Protein AF-0000000067002151 (afdb_homodimer)

Structure (mmCIF, N/CA/C/O backbone):
data_AF-0000000067002151-model_v1
#
loop_
_entity.id
_entity.type
_entity.pdbx_description
1 polymer 'Uncharacterized protein'
#
loop_
_atom_site.group_PDB
_atom_site.id
_atom_site.type_symbol
_atom_site.label_atom_id
_atom_site.label_alt_id
_atom_site.label_comp_id
_atom_site.label_asym_id
_atom_site.label_entity_id
_atom_site.label_seq_id
_atom_site.pdbx_PDB_ins_code
_atom_site.Cartn_x
_atom_site.Cartn_y
_atom_site.Cartn_z
_atom_site.occupancy
_atom_site.B_iso_or_equiv
_atom_site.auth_seq_id
_atom_site.auth_comp_id
_atom_site.auth_asym_id
_atom_site.auth_atom_id
_atom_site.pdbx_PDB_model_num
ATOM 1 N N . MET A 1 1 ? 53.375 -10.555 60.594 1 29.84 1 MET A N 1
ATOM 2 C CA . MET A 1 1 ? 53.688 -10.93 59.219 1 29.84 1 MET A CA 1
ATOM 3 C C . MET A 1 1 ? 52.594 -10.453 58.281 1 29.84 1 MET A C 1
ATOM 5 O O . MET A 1 1 ? 51.406 -10.711 58.5 1 29.84 1 MET A O 1
ATOM 9 N N . PRO A 1 2 ? 52.812 -9.352 57.531 1 34.44 2 PRO A N 1
ATOM 10 C CA . PRO A 1 2 ? 51.906 -8.492 56.75 1 34.44 2 PRO A CA 1
ATOM 11 C C . PRO A 1 2 ? 51.312 -9.219 55.562 1 34.44 2 PRO A C 1
ATOM 13 O O . PRO A 1 2 ? 51.969 -10.07 54.969 1 34.44 2 PRO A O 1
ATOM 16 N N . GLY A 1 3 ? 50.062 -9.648 55.781 1 32.53 3 GLY A N 1
ATOM 17 C CA . GLY A 1 3 ? 49.25 -10.383 54.844 1 32.53 3 GLY A CA 1
ATOM 18 C C . GLY A 1 3 ? 49.25 -9.789 53.438 1 32.53 3 GLY A C 1
ATOM 19 O O . GLY A 1 3 ? 49.344 -8.57 53.281 1 32.53 3 GLY A O 1
A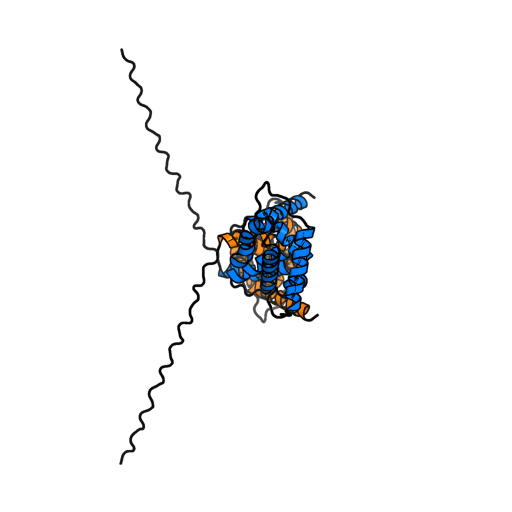TOM 20 N N . SER A 1 4 ? 50 -10.508 52.562 1 35.38 4 SER A N 1
ATOM 21 C CA . SER A 1 4 ? 50.312 -10.211 51.156 1 35.38 4 SER A CA 1
ATOM 22 C C . SER A 1 4 ? 49.031 -9.828 50.406 1 35.38 4 SER A C 1
ATOM 24 O O . SER A 1 4 ? 48 -10.5 50.5 1 35.38 4 SER A O 1
ATOM 26 N N . PRO A 1 5 ? 48.906 -8.508 50.094 1 32.28 5 PRO A N 1
ATOM 27 C CA . PRO A 1 5 ? 47.75 -7.965 49.375 1 32.28 5 PRO A CA 1
ATOM 28 C C . PRO A 1 5 ? 47.5 -8.664 48.031 1 32.28 5 PRO A C 1
ATOM 30 O O . PRO A 1 5 ? 48.469 -8.938 47.281 1 32.28 5 PRO A O 1
ATOM 33 N N . LEU A 1 6 ? 46.688 -9.727 48.094 1 34.41 6 LEU A N 1
ATOM 34 C CA . LEU A 1 6 ? 46.344 -10.438 46.875 1 34.41 6 LEU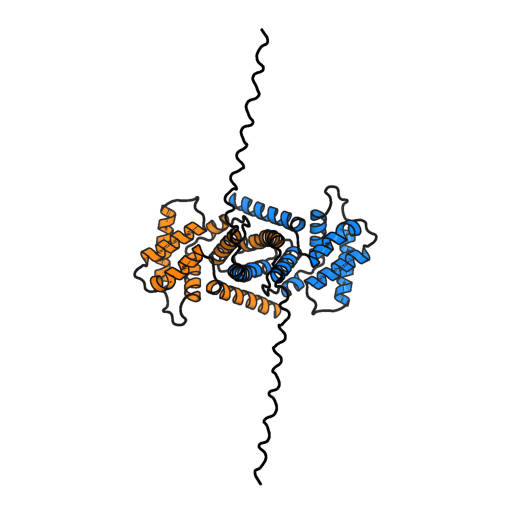 A CA 1
ATOM 35 C C . LEU A 1 6 ? 46.031 -9.453 45.719 1 34.41 6 LEU A C 1
ATOM 37 O O . LEU A 1 6 ? 45.312 -8.492 45.906 1 34.41 6 LEU A O 1
ATOM 41 N N . GLN A 1 7 ? 47.062 -9.25 44.875 1 31.69 7 GLN A N 1
ATOM 42 C CA . GLN A 1 7 ? 46.969 -8.422 43.688 1 31.69 7 GLN A CA 1
ATOM 43 C C . GLN A 1 7 ? 45.688 -8.734 42.906 1 31.69 7 GLN A C 1
ATOM 45 O O . GLN A 1 7 ? 45.281 -9.898 42.812 1 31.69 7 GLN A O 1
ATOM 50 N N . PRO A 1 8 ? 44.844 -7.664 42.719 1 29.98 8 PRO A N 1
ATOM 51 C CA . PRO A 1 8 ? 43.562 -7.746 41.969 1 29.98 8 PRO A CA 1
ATOM 52 C C . PRO A 1 8 ? 43.719 -8.422 40.625 1 29.98 8 PRO A C 1
ATOM 54 O O . PRO A 1 8 ? 44.812 -8.391 40 1 29.98 8 PRO A O 1
ATOM 57 N N . ARG A 1 9 ? 43.094 -9.648 40.5 1 29.81 9 ARG A N 1
ATOM 58 C CA . ARG A 1 9 ? 42.969 -10.414 39.281 1 29.81 9 ARG A CA 1
ATOM 59 C C . ARG A 1 9 ? 42.781 -9.484 38.062 1 29.81 9 ARG A C 1
ATOM 61 O O . ARG A 1 9 ? 42.094 -8.469 38.156 1 29.81 9 ARG A O 1
ATOM 68 N N . GLN A 1 10 ? 43.812 -9.547 37.188 1 28.52 10 GLN A N 1
ATOM 69 C CA . GLN A 1 10 ? 43.844 -8.914 35.875 1 28.52 10 GLN A CA 1
ATOM 70 C C . GLN A 1 10 ? 42.5 -9 35.188 1 28.52 10 GLN A C 1
ATOM 72 O O . GLN A 1 10 ? 41.812 -10.016 35.281 1 28.52 10 GLN A O 1
ATOM 77 N N . GLY A 1 11 ? 41.969 -7.766 34.906 1 23.73 11 GLY A N 1
ATOM 78 C CA . GLY A 1 11 ? 40.781 -7.418 34.156 1 23.73 11 GLY A CA 1
ATOM 79 C C . GLY A 1 11 ? 40.594 -8.273 32.906 1 23.73 11 GLY A C 1
ATOM 80 O O . GLY A 1 11 ? 41.5 -8.461 32.125 1 23.73 11 GLY A O 1
ATOM 81 N N . VAL A 1 12 ? 39.844 -9.43 33.125 1 29.34 12 VAL A N 1
ATOM 82 C CA . VAL A 1 12 ? 39.375 -10.211 31.969 1 29.34 12 VAL A CA 1
ATOM 83 C C . VAL A 1 12 ? 39.094 -9.289 30.781 1 29.34 12 VAL A C 1
ATOM 85 O O . VAL A 1 12 ? 38.438 -8.258 30.922 1 29.34 12 VAL A O 1
ATOM 88 N N . ASP A 1 13 ? 40.094 -9.273 29.938 1 27.14 13 ASP A N 1
ATOM 89 C CA . ASP A 1 13 ? 39.938 -8.641 28.641 1 27.14 13 ASP A CA 1
ATOM 90 C C . ASP A 1 13 ? 38.562 -8.883 28.062 1 27.14 13 ASP A C 1
ATOM 92 O O . ASP A 1 13 ? 38.125 -10.031 27.938 1 27.14 13 ASP A O 1
ATOM 96 N N . ALA A 1 14 ? 37.562 -7.973 28.391 1 26.75 14 ALA A N 1
ATOM 97 C CA . ALA A 1 14 ? 36.281 -7.926 27.703 1 26.75 14 ALA A CA 1
ATOM 98 C C . ALA A 1 14 ? 36.438 -8.258 26.219 1 26.75 14 ALA A C 1
ATOM 100 O O . ALA A 1 14 ? 37.156 -7.551 25.484 1 26.75 14 ALA A O 1
ATOM 101 N N . ALA A 1 15 ? 36.562 -9.562 25.906 1 26.88 15 ALA A N 1
ATOM 102 C CA . ALA A 1 15 ? 36.438 -9.977 24.516 1 26.88 15 ALA A CA 1
ATOM 103 C C . ALA A 1 15 ? 35.562 -9.016 23.734 1 26.88 15 ALA A C 1
ATOM 105 O O . ALA A 1 15 ? 34.5 -8.633 24.188 1 26.88 15 ALA A O 1
ATOM 106 N N . ALA A 1 16 ? 36.25 -8.125 22.984 1 29.31 16 ALA A N 1
ATOM 107 C CA . ALA A 1 16 ? 35.562 -7.258 22.031 1 29.31 16 ALA A CA 1
ATOM 108 C C . ALA A 1 16 ? 34.375 -7.961 21.406 1 29.31 16 ALA A C 1
ATOM 110 O O . ALA A 1 16 ? 34.406 -9.164 21.125 1 29.31 16 ALA A O 1
ATOM 111 N N . PRO A 1 17 ? 33.188 -7.516 21.797 1 28.19 17 PRO A N 1
ATOM 112 C CA . PRO A 1 17 ? 32.031 -8.172 21.156 1 28.19 17 PRO A CA 1
ATOM 113 C C . PRO A 1 17 ? 32.312 -8.578 19.719 1 28.19 17 PRO A C 1
ATOM 115 O O . PRO A 1 17 ? 33.125 -7.945 19.047 1 28.19 17 PRO A O 1
ATOM 118 N N . ASN A 1 18 ? 32.562 -9.891 19.469 1 27.89 18 ASN A N 1
ATOM 119 C CA . ASN A 1 18 ? 32.594 -10.383 18.094 1 27.89 18 ASN A CA 1
ATOM 120 C C . ASN A 1 18 ? 31.781 -9.477 17.156 1 27.89 18 ASN A C 1
ATOM 122 O O . ASN A 1 18 ? 30.641 -9.141 17.438 1 27.89 18 ASN A O 1
ATOM 126 N N . PRO A 1 19 ? 32.594 -8.609 16.406 1 32.66 19 PRO A N 1
ATOM 127 C CA . PRO A 1 19 ? 31.812 -7.875 15.414 1 32.66 19 PRO A CA 1
ATOM 128 C C . PRO A 1 19 ? 30.672 -8.703 14.828 1 32.66 19 PRO A C 1
ATOM 130 O O . PRO A 1 19 ? 30.906 -9.797 14.305 1 32.66 19 PRO A O 1
ATOM 133 N N . GLY A 1 20 ? 29.609 -8.836 15.531 1 32.34 20 GLY A N 1
ATOM 134 C CA . GLY A 1 20 ? 28.406 -9.453 14.992 1 32.34 20 GLY A CA 1
ATOM 135 C C . GLY A 1 20 ? 28.312 -9.383 13.477 1 32.34 20 GLY A C 1
ATOM 136 O O . GLY A 1 20 ? 28.688 -8.367 12.883 1 32.34 20 GLY A O 1
ATOM 137 N N . MET A 1 21 ? 28.625 -10.492 12.742 1 33.09 21 MET A N 1
ATOM 138 C CA . MET A 1 21 ? 28.469 -10.609 11.297 1 33.09 21 MET A CA 1
ATOM 139 C C . MET A 1 21 ? 27.391 -9.664 10.789 1 33.09 21 MET A C 1
ATOM 141 O O . MET A 1 21 ? 26.219 -9.828 11.109 1 33.09 21 MET A O 1
ATOM 145 N N . VAL A 1 22 ? 27.688 -8.414 10.711 1 35.06 22 VAL A N 1
ATOM 146 C CA . VAL A 1 22 ? 26.844 -7.508 9.93 1 35.06 22 VAL A CA 1
ATOM 147 C C . VAL A 1 22 ? 26.344 -8.227 8.68 1 35.06 22 VAL A C 1
ATOM 149 O O . VAL A 1 22 ? 27.141 -8.609 7.816 1 35.06 22 VAL A O 1
ATOM 152 N N . HIS A 1 23 ? 25.5 -9.172 8.711 1 38.06 23 HIS A N 1
ATOM 153 C CA . HIS A 1 23 ? 24.922 -9.594 7.441 1 38.06 23 HIS A CA 1
ATOM 154 C C . HIS A 1 23 ? 24.906 -8.445 6.438 1 38.06 23 HIS A C 1
ATOM 156 O O . HIS A 1 23 ? 24.531 -7.316 6.781 1 38.06 23 HIS A O 1
ATOM 162 N N . PRO A 1 24 ? 25.828 -8.359 5.566 1 40.31 24 PRO A N 1
ATOM 163 C CA . PRO A 1 24 ? 25.766 -7.273 4.582 1 40.31 24 PRO A CA 1
ATOM 164 C C . PRO A 1 24 ? 24.344 -6.785 4.34 1 40.31 24 PRO A C 1
ATOM 166 O O . PRO A 1 24 ? 23.438 -7.594 4.133 1 40.31 24 PRO A O 1
ATOM 169 N N . VAL A 1 25 ? 23.859 -5.879 5.027 1 46.03 25 VAL A N 1
ATOM 170 C CA . VAL A 1 25 ? 22.609 -5.207 4.727 1 46.03 25 VAL A CA 1
ATOM 171 C C . VAL A 1 25 ? 22.375 -5.191 3.215 1 46.03 25 VAL A C 1
ATOM 173 O O . VAL A 1 25 ? 23.078 -4.484 2.482 1 46.03 25 VAL A O 1
ATOM 176 N N . CYS A 1 26 ? 22.391 -6.359 2.516 1 56.88 26 CYS A N 1
ATOM 177 C CA . CYS A 1 26 ? 22.125 -6.426 1.082 1 56.88 26 CYS A CA 1
ATOM 178 C C . CYS A 1 26 ? 21.172 -5.312 0.647 1 56.88 26 CYS A C 1
ATOM 180 O O . CYS A 1 26 ? 20.25 -4.969 1.373 1 56.88 26 CYS A O 1
ATOM 182 N N . GLN A 1 27 ? 21.734 -4.371 -0.047 1 76 27 GLN A N 1
ATOM 183 C CA . GLN A 1 27 ? 20.969 -3.287 -0.653 1 76 27 GLN A CA 1
ATOM 184 C C . GLN A 1 27 ? 19.672 -3.809 -1.279 1 76 27 GLN A C 1
ATOM 186 O O . GLN A 1 27 ? 19.672 -4.828 -1.972 1 76 27 GLN A O 1
ATOM 191 N N . PRO A 1 28 ? 18.672 -3.256 -0.801 1 79.62 28 PRO A N 1
ATOM 192 C CA . PRO A 1 28 ? 17.422 -3.678 -1.42 1 79.62 28 PRO A CA 1
ATOM 193 C C . PRO A 1 28 ? 17.469 -3.646 -2.945 1 79.62 28 PRO A C 1
ATOM 195 O O . PRO A 1 28 ? 18.172 -2.812 -3.525 1 79.62 28 PRO A O 1
ATOM 198 N N . ASP A 1 29 ? 16.922 -4.652 -3.539 1 86.56 29 ASP A N 1
ATOM 199 C CA . ASP A 1 29 ? 16.734 -4.652 -4.988 1 86.56 29 ASP A CA 1
ATOM 200 C C . ASP A 1 29 ? 15.766 -3.559 -5.414 1 86.56 29 ASP A C 1
ATOM 202 O O . ASP A 1 29 ? 14.555 -3.777 -5.441 1 86.56 29 ASP A O 1
ATOM 206 N N . MET A 1 30 ? 16.281 -2.457 -5.867 1 86.75 30 MET A N 1
ATOM 207 C CA . MET A 1 30 ? 15.461 -1.279 -6.145 1 86.75 30 MET A CA 1
ATOM 208 C C . MET A 1 30 ? 14.617 -1.484 -7.398 1 86.75 30 MET A C 1
ATOM 210 O O . MET A 1 30 ? 13.523 -0.936 -7.508 1 86.75 30 MET A O 1
ATOM 214 N N . ALA A 1 31 ? 15.227 -2.248 -8.25 1 87.62 31 ALA A N 1
ATOM 215 C CA . ALA A 1 31 ? 14.461 -2.516 -9.461 1 87.62 31 ALA A CA 1
ATOM 216 C C . ALA A 1 31 ? 13.211 -3.332 -9.156 1 87.62 31 ALA A C 1
ATOM 218 O O . ALA A 1 31 ? 12.117 -3.008 -9.625 1 87.62 31 ALA A O 1
ATOM 219 N N . ALA A 1 32 ? 13.375 -4.309 -8.414 1 90 32 ALA A N 1
ATOM 220 C CA . ALA A 1 32 ? 12.227 -5.129 -8.016 1 90 32 ALA A CA 1
ATOM 221 C C . ALA A 1 32 ? 11.266 -4.34 -7.145 1 90 32 ALA A C 1
ATOM 223 O O . ALA A 1 32 ? 10.047 -4.441 -7.305 1 90 32 ALA A O 1
ATOM 224 N N . LEU A 1 33 ? 11.852 -3.58 -6.297 1 93.06 33 LEU A N 1
ATOM 225 C CA . LEU A 1 33 ? 11.039 -2.768 -5.398 1 93.06 33 LEU A CA 1
ATOM 226 C C . LEU A 1 33 ? 10.164 -1.794 -6.18 1 93.06 33 LEU A C 1
ATOM 228 O O . LEU A 1 33 ? 9 -1.574 -5.828 1 93.06 33 LEU A O 1
ATOM 232 N N . TYR A 1 34 ? 10.734 -1.264 -7.191 1 94 34 TYR A N 1
ATOM 233 C CA . TYR A 1 34 ? 10.008 -0.347 -8.062 1 94 34 TYR A CA 1
ATOM 234 C C . TYR A 1 34 ? 8.727 -0.99 -8.586 1 94 34 TYR A C 1
ATOM 236 O O . TYR A 1 34 ? 7.641 -0.43 -8.43 1 94 34 TYR A O 1
ATOM 244 N N . HIS A 1 35 ? 8.789 -2.148 -9.062 1 94.38 35 HIS A N 1
ATOM 245 C CA . HIS A 1 35 ? 7.645 -2.822 -9.664 1 94.38 35 HIS A CA 1
ATOM 246 C C . HIS A 1 35 ? 6.652 -3.277 -8.602 1 94.38 35 HIS A C 1
ATOM 248 O O . HIS A 1 35 ? 5.438 -3.188 -8.797 1 94.38 35 HIS A O 1
ATOM 254 N N . VAL A 1 36 ? 7.137 -3.699 -7.547 1 95.94 36 VAL A N 1
ATOM 255 C CA . VAL A 1 36 ? 6.285 -4.195 -6.469 1 95.94 36 VAL A CA 1
ATOM 256 C C . VAL A 1 36 ? 5.473 -3.043 -5.879 1 95.94 36 VAL A C 1
ATOM 258 O O . VAL A 1 36 ? 4.262 -3.166 -5.688 1 95.94 36 VAL A O 1
ATOM 261 N N . LEU A 1 37 ? 6.102 -1.923 -5.652 1 96.56 37 LEU A N 1
ATOM 262 C CA . LEU A 1 37 ? 5.402 -0.796 -5.043 1 96.56 37 LEU A CA 1
ATOM 263 C C . LEU A 1 37 ? 4.445 -0.15 -6.039 1 96.56 37 LEU A C 1
ATOM 265 O O . LEU A 1 37 ? 3.381 0.339 -5.652 1 96.56 37 LEU A O 1
ATOM 269 N N . ARG A 1 38 ? 4.785 -0.167 -7.328 1 95.75 38 ARG A N 1
ATOM 270 C CA . ARG A 1 38 ? 3.867 0.319 -8.352 1 95.75 38 ARG A CA 1
ATOM 271 C C . ARG A 1 38 ? 2.602 -0.529 -8.406 1 95.75 38 ARG A C 1
ATOM 273 O O . ARG A 1 38 ? 1.524 -0.028 -8.734 1 95.75 38 ARG A O 1
ATOM 280 N N . PHE A 1 39 ? 2.756 -1.741 -8.055 1 95.62 39 PHE A N 1
ATOM 281 C CA . PHE A 1 39 ? 1.631 -2.668 -8.008 1 95.62 39 PHE A CA 1
ATOM 282 C C . PHE A 1 39 ? 0.841 -2.486 -6.715 1 95.62 39 PHE A C 1
ATOM 284 O O . PHE A 1 39 ? -0.392 -2.492 -6.727 1 95.62 39 PHE A O 1
ATOM 291 N N . LEU A 1 40 ? 1.447 -2.268 -5.598 1 96.31 40 LEU A N 1
ATOM 292 C CA . LEU A 1 40 ? 0.803 -2.307 -4.289 1 96.31 40 LEU A CA 1
ATOM 293 C C . LEU A 1 40 ? 0.17 -0.961 -3.953 1 96.31 40 LEU A C 1
ATOM 295 O O . LEU A 1 40 ? -0.965 -0.905 -3.477 1 96.31 40 LEU A O 1
ATOM 299 N N . LEU A 1 41 ? 0.792 0.136 -4.207 1 95.88 41 LEU A N 1
ATOM 300 C CA . LEU A 1 41 ? 0.439 1.43 -3.633 1 95.88 41 LEU A CA 1
ATOM 301 C C . LEU A 1 41 ? -0.854 1.961 -4.242 1 95.88 41 LEU A C 1
ATOM 303 O O . LEU A 1 41 ? -1.646 2.613 -3.557 1 95.88 41 LEU A O 1
ATOM 307 N N . PRO A 1 42 ? -1.156 1.668 -5.516 1 94.06 42 PRO A N 1
ATOM 308 C CA . PRO A 1 42 ? -2.455 2.094 -6.043 1 94.06 42 PRO A CA 1
ATOM 309 C C . PRO A 1 42 ? -3.629 1.491 -5.273 1 94.06 42 PRO A C 1
ATOM 311 O O . PRO A 1 42 ? -4.703 2.094 -5.211 1 94.06 42 PRO A O 1
ATOM 314 N N . GLN A 1 43 ? -3.389 0.368 -4.684 1 92.38 43 GLN A N 1
ATOM 315 C CA . GLN A 1 43 ? -4.449 -0.272 -3.914 1 92.38 43 GLN A CA 1
ATOM 316 C C . GLN A 1 43 ? -4.789 0.537 -2.666 1 92.38 43 GLN A C 1
ATOM 318 O O . GLN A 1 43 ? -5.941 0.554 -2.225 1 92.38 43 GLN A O 1
ATOM 323 N N . VAL A 1 44 ? -3.779 1.156 -2.143 1 92.31 44 VAL A N 1
ATOM 324 C CA . VAL A 1 44 ? -4.008 2.039 -1.004 1 92.31 44 VAL A CA 1
ATOM 325 C C . VAL A 1 44 ? -4.855 3.232 -1.436 1 92.31 44 VAL A C 1
ATOM 327 O O . VAL A 1 44 ? -5.75 3.664 -0.703 1 92.31 44 VAL A O 1
ATOM 330 N N . GLY A 1 45 ? -4.602 3.678 -2.625 1 88.94 45 GLY A N 1
ATOM 331 C CA . GLY A 1 45 ? -5.352 4.801 -3.166 1 88.94 45 GLY A CA 1
ATOM 332 C C . GLY A 1 45 ? -6.828 4.504 -3.338 1 88.94 45 GLY A C 1
ATOM 333 O O . GLY A 1 45 ? -7.656 5.418 -3.326 1 88.94 45 GLY A O 1
ATOM 334 N N . ALA A 1 46 ? -7.125 3.281 -3.391 1 84.06 46 ALA A N 1
ATOM 335 C CA . ALA A 1 46 ? -8.516 2.881 -3.592 1 84.06 46 ALA A CA 1
ATOM 336 C C . ALA A 1 46 ? -9.266 2.818 -2.266 1 84.06 46 ALA A C 1
ATOM 338 O O . ALA A 1 46 ? -10.5 2.867 -2.238 1 84.06 46 ALA A O 1
ATOM 339 N N . SER A 1 47 ? -8.523 2.762 -1.229 1 85.75 47 SER A N 1
ATOM 340 C CA . SER A 1 47 ? -9.086 2.738 0.117 1 85.75 47 SER A CA 1
ATOM 341 C C . SER A 1 47 ? -8.195 3.492 1.1 1 85.75 47 SER A C 1
ATOM 343 O O . SER A 1 47 ? -7.316 2.9 1.727 1 85.75 47 SER A O 1
ATOM 345 N N . LEU A 1 48 ? -8.484 4.598 1.387 1 90.25 48 LEU A N 1
ATOM 346 C CA . LEU A 1 48 ? -7.562 5.508 2.061 1 90.25 48 LEU A CA 1
ATOM 347 C C . LEU A 1 48 ? -7.68 5.379 3.574 1 90.25 48 LEU A C 1
ATOM 349 O O . LEU A 1 48 ? -6.852 5.914 4.316 1 90.25 48 LEU A O 1
ATOM 353 N N . GLY A 1 49 ? -8.562 4.621 4.066 1 82.88 49 GLY A N 1
ATOM 354 C CA . GLY A 1 49 ? -8.688 4.445 5.504 1 82.88 49 GLY A CA 1
ATOM 355 C C . GLY A 1 49 ? -9.234 5.672 6.207 1 82.88 49 GLY A C 1
ATOM 356 O O . GLY A 1 49 ? -9.883 6.516 5.582 1 82.88 49 GLY A O 1
ATOM 357 N N . PRO A 1 50 ? -8.914 5.766 7.492 1 83.19 50 PRO A N 1
ATOM 358 C CA . PRO A 1 50 ? -9.555 6.801 8.312 1 83.19 50 PRO A CA 1
ATOM 359 C C . PRO A 1 50 ? -8.859 8.156 8.203 1 83.19 50 PRO A C 1
ATOM 361 O O . PRO A 1 50 ? -9.406 9.172 8.641 1 83.19 50 PRO A O 1
ATOM 364 N N . SER A 1 51 ? -7.719 8.227 7.645 1 91.75 51 SER A N 1
ATOM 365 C CA . SER A 1 51 ? -6.98 9.477 7.465 1 91.75 51 SER A CA 1
ATOM 366 C C . SER A 1 51 ? -6.543 9.656 6.016 1 91.75 51 SER A C 1
ATOM 368 O O . SER A 1 51 ? -5.352 9.562 5.707 1 91.75 51 SER A O 1
ATOM 370 N N . PRO A 1 52 ? -7.5 10.094 5.277 1 96.69 52 PRO A N 1
ATOM 371 C CA . PRO A 1 52 ? -7.258 10.086 3.834 1 96.69 52 PRO A CA 1
ATOM 372 C C . PRO A 1 52 ? -6.152 11.055 3.418 1 96.69 52 PRO A C 1
ATOM 374 O O . PRO A 1 52 ? -5.352 10.742 2.533 1 96.69 52 PRO A O 1
ATOM 377 N N . LEU A 1 53 ? -6.066 12.188 4.055 1 97.56 53 LEU A N 1
ATOM 378 C CA . LEU A 1 53 ? -5.086 13.172 3.619 1 97.56 53 LEU A CA 1
ATOM 379 C C . LEU A 1 53 ? -3.68 12.766 4.035 1 97.56 53 LEU A C 1
ATOM 381 O O . LEU A 1 53 ? -2.713 13.023 3.314 1 97.56 53 LEU A O 1
ATOM 385 N N . VAL A 1 54 ? -3.545 12.141 5.184 1 97.06 54 VAL A N 1
ATOM 386 C CA . VAL A 1 54 ? -2.244 11.609 5.582 1 97.06 54 VAL A CA 1
ATOM 387 C C . VAL A 1 54 ? -1.801 10.531 4.598 1 97.06 54 VAL A C 1
ATOM 389 O O . VAL A 1 54 ? -0.641 10.508 4.18 1 97.06 54 VAL A O 1
ATOM 392 N N . THR A 1 55 ? -2.736 9.711 4.227 1 97 55 THR A N 1
ATOM 393 C CA . THR A 1 55 ? -2.465 8.633 3.285 1 97 55 THR A CA 1
ATOM 394 C C . THR A 1 55 ? -2.076 9.188 1.92 1 97 55 THR A C 1
ATOM 396 O O . THR A 1 55 ? -1.081 8.758 1.329 1 97 55 THR A O 1
ATOM 399 N N . LEU A 1 56 ? -2.797 10.141 1.498 1 97.5 56 LEU A N 1
ATOM 400 C CA . LEU A 1 56 ? -2.52 10.734 0.192 1 97.5 56 LEU A CA 1
ATOM 401 C C . LEU A 1 56 ? -1.172 11.445 0.192 1 97.5 56 LEU A C 1
ATOM 403 O O . LEU A 1 56 ? -0.406 11.336 -0.767 1 97.5 56 LEU A O 1
ATOM 407 N N . LEU A 1 57 ? -0.869 12.148 1.227 1 96.94 57 LEU A N 1
ATOM 408 C CA . LEU A 1 57 ? 0.431 12.805 1.351 1 96.94 57 LEU A CA 1
ATOM 409 C C . LEU A 1 57 ? 1.558 11.773 1.328 1 96.94 57 LEU A C 1
ATOM 411 O O . LEU A 1 57 ? 2.58 11.984 0.672 1 96.94 57 LEU A O 1
ATOM 415 N N . SER A 1 58 ? 1.316 10.711 2.01 1 97 58 SER A N 1
ATOM 416 C CA . SER A 1 58 ? 2.303 9.633 2.062 1 97 58 SER A CA 1
ATOM 417 C C . SER A 1 58 ? 2.479 8.977 0.698 1 97 58 SER A C 1
ATOM 419 O O . SER A 1 58 ? 3.604 8.703 0.272 1 97 58 SER A O 1
ATOM 421 N N . LEU A 1 59 ? 1.383 8.734 0.047 1 96.94 59 LEU A N 1
ATOM 422 C CA . LEU A 1 59 ? 1.415 8.133 -1.281 1 96.94 59 LEU A CA 1
ATOM 423 C C . LEU A 1 59 ? 2.148 9.031 -2.27 1 96.94 59 LEU A C 1
ATOM 425 O O . LEU A 1 59 ? 3.018 8.57 -3.01 1 96.94 59 LEU A O 1
ATOM 429 N N . ASP A 1 60 ? 1.82 10.289 -2.232 1 95.94 60 ASP A N 1
ATOM 430 C CA . ASP A 1 60 ? 2.477 11.242 -3.121 1 95.94 60 ASP A CA 1
ATOM 431 C C . ASP A 1 60 ? 3.975 11.312 -2.842 1 95.94 60 ASP A C 1
ATOM 433 O O . ASP A 1 60 ? 4.785 11.352 -3.771 1 95.94 60 ASP A O 1
ATOM 437 N N . TRP A 1 61 ? 4.305 11.383 -1.643 1 95.06 61 TRP A N 1
ATOM 438 C CA . TRP A 1 61 ? 5.711 11.461 -1.265 1 95.06 61 TRP A CA 1
ATOM 439 C C . TRP A 1 61 ? 6.469 10.227 -1.725 1 95.06 61 TRP A C 1
ATOM 441 O O . TRP A 1 61 ? 7.535 10.328 -2.33 1 95.06 61 TRP A O 1
ATOM 451 N N . ALA A 1 62 ? 5.918 9.031 -1.452 1 95.56 62 ALA A N 1
ATOM 452 C CA . ALA A 1 62 ? 6.562 7.781 -1.854 1 95.56 62 ALA A CA 1
ATOM 453 C C . ALA A 1 62 ? 6.727 7.711 -3.369 1 95.56 62 ALA A C 1
ATOM 455 O O . ALA A 1 62 ? 7.773 7.289 -3.869 1 95.56 62 ALA A O 1
ATOM 456 N N . SER A 1 63 ? 5.703 8.117 -4.008 1 95.62 63 SER A N 1
ATOM 457 C CA . SER A 1 63 ? 5.75 8.109 -5.465 1 95.62 63 SER A CA 1
ATOM 458 C C . SER A 1 63 ? 6.848 9.023 -5.992 1 95.62 63 SER A C 1
ATOM 460 O O . SER A 1 63 ? 7.586 8.664 -6.91 1 95.62 63 SER A O 1
ATOM 462 N N . ALA A 1 64 ? 6.93 10.133 -5.445 1 93.75 64 ALA A N 1
ATOM 463 C CA . ALA A 1 64 ? 7.953 11.086 -5.863 1 93.75 64 ALA A CA 1
ATOM 464 C C . ALA A 1 64 ? 9.344 10.594 -5.484 1 93.75 64 ALA A C 1
ATOM 466 O O . ALA A 1 64 ? 10.266 10.625 -6.305 1 93.75 64 ALA A O 1
ATOM 467 N N . GLU A 1 65 ? 9.469 10.133 -4.316 1 92.56 65 GLU A N 1
ATOM 468 C CA . GLU A 1 65 ? 10.758 9.695 -3.779 1 92.56 65 GLU A CA 1
ATOM 469 C C . GLU A 1 65 ? 11.336 8.539 -4.598 1 92.56 65 GLU A C 1
ATOM 471 O O . GLU A 1 65 ? 12.547 8.477 -4.809 1 92.56 65 GLU A O 1
ATOM 476 N N . LEU A 1 66 ? 10.43 7.723 -5.07 1 93.75 66 LEU A N 1
ATOM 477 C CA . LEU A 1 66 ? 10.875 6.527 -5.773 1 93.75 66 LEU A CA 1
ATOM 478 C C . LEU A 1 66 ? 10.602 6.645 -7.27 1 93.75 66 LEU A C 1
ATOM 480 O O . LEU A 1 66 ? 10.758 5.676 -8.016 1 93.75 66 LEU A O 1
ATOM 484 N N . ALA A 1 67 ? 10.094 7.828 -7.656 1 93.62 67 ALA A N 1
ATOM 485 C CA . ALA A 1 67 ? 9.781 8.086 -9.062 1 93.62 67 ALA A CA 1
ATOM 486 C C . ALA A 1 67 ? 8.859 7.004 -9.625 1 93.62 67 ALA A C 1
ATOM 488 O O . ALA A 1 67 ? 9.125 6.453 -10.695 1 93.62 67 ALA A O 1
ATOM 489 N N . LEU A 1 68 ? 7.859 6.688 -8.922 1 95.25 68 LEU A N 1
ATOM 490 C CA . LEU A 1 68 ? 6.969 5.59 -9.297 1 95.25 68 LEU A CA 1
ATOM 491 C C . LEU A 1 68 ? 5.984 6.035 -10.375 1 95.25 68 LEU A C 1
ATOM 493 O O . LEU A 1 68 ? 5.336 5.199 -11.008 1 95.25 68 LEU A O 1
ATOM 497 N N . GLY A 1 69 ? 5.781 7.316 -10.57 1 92.94 69 GLY A N 1
ATOM 498 C CA . GLY A 1 69 ? 4.875 7.828 -11.586 1 92.94 69 GLY A CA 1
ATOM 499 C C . GLY A 1 69 ? 3.412 7.605 -11.25 1 92.94 69 GLY A C 1
ATOM 500 O O . GLY A 1 69 ? 2.582 7.457 -12.148 1 92.94 69 GLY A O 1
ATOM 501 N N . LEU A 1 70 ? 3.088 7.441 -9.977 1 94.06 70 LEU A N 1
ATOM 502 C CA . LEU A 1 70 ? 1.708 7.234 -9.555 1 94.06 70 LEU A CA 1
ATOM 503 C C . LEU A 1 70 ? 0.982 8.562 -9.391 1 94.06 70 LEU A C 1
ATOM 505 O O . LEU A 1 70 ? 1.567 9.539 -8.914 1 94.06 70 LEU A O 1
ATOM 509 N N . GLU A 1 71 ? -0.27 8.586 -9.812 1 90.62 71 GLU A N 1
ATOM 510 C CA . GLU A 1 71 ? -1.09 9.789 -9.711 1 90.62 71 GLU A CA 1
ATOM 511 C C . GLU A 1 71 ? -2.357 9.523 -8.898 1 90.62 71 GLU A C 1
ATOM 513 O O . GLU A 1 71 ? -3.057 8.539 -9.141 1 90.62 71 GLU A O 1
ATOM 518 N N . PHE A 1 72 ? -2.611 10.438 -7.961 1 93.5 72 PHE A N 1
ATOM 519 C CA . PHE A 1 72 ? -3.768 10.25 -7.094 1 93.5 72 PHE A CA 1
ATOM 520 C C . PHE A 1 72 ? -4.66 11.484 -7.098 1 93.5 72 PHE A C 1
ATOM 522 O O . PHE A 1 72 ? -5.391 11.734 -6.133 1 93.5 72 PHE A O 1
ATOM 529 N N . GLU A 1 73 ? -4.676 12.289 -8.141 1 93.38 73 GLU A N 1
ATOM 530 C CA . GLU A 1 73 ? -5.359 13.57 -8.195 1 93.38 73 GLU A CA 1
ATOM 531 C C . GLU A 1 73 ? -6.871 13.398 -8.07 1 93.38 73 GLU A C 1
ATOM 533 O O . GLU A 1 73 ? -7.547 14.227 -7.453 1 93.38 73 GLU A O 1
ATOM 538 N N . SER A 1 74 ? -7.402 12.375 -8.695 1 91.19 74 SER A N 1
ATOM 539 C CA . SER A 1 74 ? -8.836 12.148 -8.586 1 91.19 74 SER A CA 1
ATOM 540 C C . SER A 1 74 ? -9.258 11.93 -7.133 1 91.19 74 SER A C 1
ATOM 542 O O . SER A 1 74 ? -10.32 12.391 -6.715 1 91.19 74 SER A O 1
ATOM 544 N N . ARG A 1 75 ? -8.375 11.312 -6.406 1 94.31 75 ARG A N 1
ATOM 545 C CA . ARG A 1 75 ? -8.672 11.094 -4.992 1 94.31 75 ARG A CA 1
ATOM 546 C C . ARG A 1 75 ? -8.531 12.391 -4.195 1 94.31 75 ARG A C 1
ATOM 548 O O . ARG A 1 75 ? -9.32 12.648 -3.283 1 94.31 75 ARG A O 1
ATOM 555 N N . TRP A 1 76 ? -7.582 13.164 -4.582 1 94.81 76 TRP A N 1
ATOM 556 C CA . TRP A 1 76 ? -7.402 14.461 -3.949 1 94.81 76 TRP A CA 1
ATOM 557 C C . TRP A 1 76 ? -8.656 15.32 -4.09 1 94.81 76 TRP A C 1
ATOM 559 O O . TRP A 1 76 ? -9.102 15.945 -3.127 1 94.81 76 TRP A O 1
ATOM 569 N N . LYS A 1 77 ? -9.219 15.297 -5.191 1 91.94 77 LYS A N 1
ATOM 570 C CA . LYS A 1 77 ? -10.398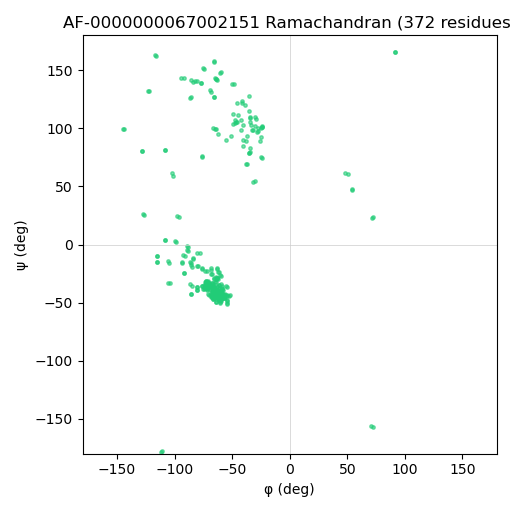 16.109 -5.473 1 91.94 77 LYS A CA 1
ATOM 571 C C . LYS A 1 77 ? -11.555 15.727 -4.559 1 91.94 77 LYS A C 1
ATOM 573 O O . LYS A 1 77 ? -12.289 16.594 -4.082 1 91.94 77 LYS A O 1
ATOM 578 N N . VAL A 1 78 ? -11.664 14.508 -4.309 1 93.56 78 VAL A N 1
ATOM 579 C CA . VAL A 1 78 ? -12.773 14 -3.514 1 93.56 78 VAL A CA 1
ATOM 580 C C . VAL A 1 78 ? -12.484 14.203 -2.029 1 93.56 78 VAL A C 1
ATOM 582 O O . VAL A 1 78 ? -13.383 14.539 -1.255 1 93.56 78 VAL A O 1
ATOM 585 N N . GLU A 1 79 ? -11.273 14.062 -1.636 1 96.88 79 GLU A N 1
ATOM 586 C CA . GLU A 1 79 ? -10.922 13.953 -0.222 1 96.88 79 GLU A CA 1
ATOM 587 C C . GLU A 1 79 ? -10.57 15.312 0.368 1 96.88 79 GLU A C 1
ATOM 589 O O . GLU A 1 79 ? -10.523 15.477 1.59 1 96.88 79 GLU A O 1
ATOM 594 N N . LEU A 1 80 ? -10.336 16.25 -0.513 1 96 80 LEU A N 1
ATOM 595 C CA . LEU A 1 80 ? -9.984 17.578 -0.017 1 96 80 LEU A CA 1
ATOM 596 C C . LEU A 1 80 ? -11.211 18.312 0.502 1 96 80 LEU A C 1
ATOM 598 O O . LEU A 1 80 ? -11.688 19.266 -0.122 1 96 80 LEU A O 1
ATOM 602 N N . THR A 1 81 ? -11.656 17.938 1.627 1 96.62 81 THR A N 1
ATOM 603 C CA . THR A 1 81 ? -12.812 18.531 2.297 1 96.62 81 THR A CA 1
ATOM 604 C C . THR A 1 81 ? -12.398 19.188 3.604 1 96.62 81 THR A C 1
ATOM 606 O O . THR A 1 81 ? -11.312 18.922 4.133 1 96.62 81 THR A O 1
ATOM 609 N N . SER A 1 82 ? -13.297 20.062 4.09 1 97.56 82 SER A N 1
ATOM 610 C CA . SER A 1 82 ? -13.016 20.75 5.348 1 97.56 82 SER A CA 1
ATOM 611 C C . SER A 1 82 ? -12.836 19.75 6.492 1 97.56 82 SER A C 1
ATOM 613 O O . SER A 1 82 ? -11.922 19.891 7.305 1 97.56 82 SER A O 1
ATOM 615 N N . SER A 1 83 ? -13.695 18.75 6.508 1 97.44 83 SER A N 1
ATOM 616 C CA . SER A 1 83 ? -13.641 17.734 7.566 1 97.44 83 SER A CA 1
ATOM 617 C C . SER A 1 83 ? -12.305 17 7.551 1 97.44 83 SER A C 1
ATOM 619 O O . SER A 1 83 ? -11.695 16.797 8.602 1 97.44 83 SER A O 1
ATOM 621 N N . ASN A 1 84 ? -11.852 16.641 6.426 1 98 84 ASN A N 1
ATOM 622 C CA . ASN A 1 84 ? -10.594 15.906 6.312 1 98 84 ASN A CA 1
ATOM 623 C C . ASN A 1 84 ? -9.398 16.797 6.66 1 98 84 ASN A C 1
ATOM 625 O O . ASN A 1 84 ? -8.414 16.312 7.238 1 98 84 ASN A O 1
ATOM 629 N N . ILE A 1 85 ? -9.484 18.047 6.348 1 98.31 85 ILE A N 1
ATOM 630 C CA . ILE A 1 85 ? -8.398 18.969 6.664 1 98.31 85 ILE A CA 1
ATOM 631 C C . ILE A 1 85 ? -8.312 19.156 8.18 1 98.31 85 ILE A C 1
ATOM 633 O O . ILE A 1 85 ? -7.223 19.141 8.75 1 98.31 85 ILE A O 1
ATOM 637 N N . ILE A 1 86 ? -9.438 19.297 8.75 1 97.94 86 ILE A N 1
ATOM 638 C CA . ILE A 1 86 ? -9.477 19.469 10.203 1 97.94 86 ILE A CA 1
ATOM 639 C C . ILE A 1 86 ? -8.906 18.219 10.875 1 97.94 86 ILE A C 1
ATOM 641 O O . ILE A 1 86 ? -8.094 18.312 11.797 1 97.94 86 ILE A O 1
ATOM 645 N N . THR A 1 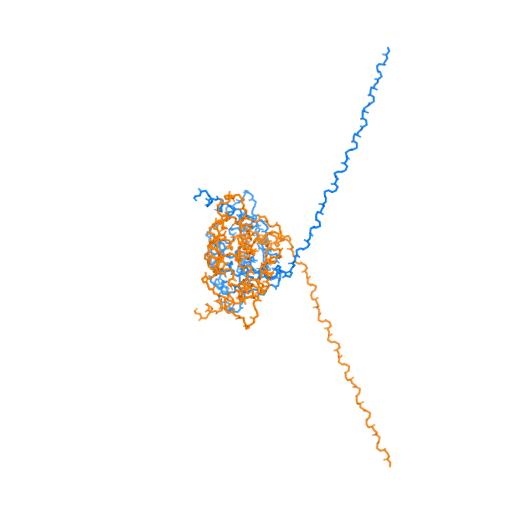87 ? -9.297 17.062 10.375 1 97.06 87 THR A N 1
ATOM 646 C CA . THR A 1 87 ? -8.781 15.797 10.898 1 97.06 87 THR A CA 1
ATOM 647 C C . THR A 1 87 ? -7.262 15.734 10.766 1 97.06 87 THR A C 1
ATOM 649 O O . THR A 1 87 ? -6.57 15.312 11.695 1 97.06 87 THR A O 1
ATOM 652 N N . LEU A 1 88 ? -6.73 16.125 9.672 1 97.94 88 LEU A N 1
ATOM 653 C CA . LEU A 1 88 ? -5.285 16.156 9.453 1 97.94 88 LEU A CA 1
ATOM 654 C C . LEU A 1 88 ? -4.605 17.062 10.477 1 97.94 88 LEU A C 1
ATOM 656 O O . LEU A 1 88 ? -3.605 16.672 11.086 1 97.94 88 LEU A O 1
ATOM 660 N N . LEU A 1 89 ? -5.148 18.266 10.68 1 97.81 89 LEU A N 1
ATOM 661 C CA . LEU A 1 89 ? -4.551 19.219 11.609 1 97.81 89 LEU A CA 1
ATOM 662 C C . LEU A 1 89 ? -4.531 18.656 13.023 1 97.81 89 LEU A C 1
ATOM 664 O O . LEU A 1 89 ? -3.508 18.719 13.711 1 97.81 89 LEU A O 1
ATOM 668 N N . TYR A 1 90 ? -5.551 18.062 13.359 1 96.25 90 TYR A N 1
ATOM 669 C CA . TYR A 1 90 ? -5.605 17.531 14.719 1 96.25 90 TYR A CA 1
ATOM 670 C C . TYR A 1 90 ? -4.703 16.328 14.867 1 96.25 90 TYR A C 1
ATOM 672 O O . TYR A 1 90 ? -4.121 16.094 15.93 1 96.25 90 TYR A O 1
ATOM 680 N N . SER A 1 91 ? -4.551 15.5 13.812 1 95.5 91 SER A N 1
ATOM 681 C CA . SER A 1 91 ? -3.547 14.445 13.844 1 95.5 91 SER A CA 1
ATOM 682 C C . SER A 1 91 ? -2.146 15.016 14.047 1 95.5 91 SER A C 1
ATOM 684 O O . SER A 1 91 ? -1.346 14.453 14.797 1 95.5 91 SER A O 1
ATOM 686 N N . CYS A 1 92 ? -1.939 16.094 13.461 1 96.5 92 CYS A N 1
ATOM 687 C CA . CYS A 1 92 ? -0.649 16.75 13.602 1 96.5 92 CYS A CA 1
ATOM 688 C C . CYS A 1 92 ? -0.48 17.312 15.008 1 96.5 92 CYS A C 1
ATOM 690 O O . CYS A 1 92 ? 0.599 17.219 15.594 1 96.5 92 CYS A O 1
ATOM 692 N N . PHE A 1 93 ? -1.52 17.938 15.516 1 96.06 93 PHE A N 1
ATOM 693 C CA . PHE A 1 93 ? -1.456 18.453 16.875 1 96.06 93 PHE A CA 1
ATOM 694 C C . PHE A 1 93 ? -1.106 17.359 17.875 1 96.06 93 PHE A C 1
ATOM 696 O O . PHE A 1 93 ? -0.25 17.547 18.734 1 96.06 93 PHE A O 1
ATOM 703 N N . ASP A 1 94 ? -1.725 16.25 17.672 1 94.12 94 ASP A N 1
ATOM 704 C CA . ASP A 1 94 ? -1.503 15.117 18.562 1 94.12 94 ASP A CA 1
ATOM 705 C C . ASP A 1 94 ? -0.077 14.586 18.438 1 94.12 94 ASP A C 1
ATOM 707 O O . ASP A 1 94 ? 0.536 14.188 19.438 1 94.12 94 ASP A O 1
ATOM 711 N N . SER A 1 95 ? 0.432 14.672 17.25 1 94.38 95 SER A N 1
ATOM 712 C CA . SER A 1 95 ? 1.714 14.039 16.969 1 94.38 95 SER A CA 1
ATOM 713 C C . SER A 1 95 ? 2.877 14.961 17.312 1 94.38 95 SER A C 1
ATOM 715 O O . SER A 1 95 ? 3.938 14.5 17.734 1 94.38 95 SER A O 1
ATOM 717 N N . TYR A 1 96 ? 2.678 16.188 17.125 1 93.38 96 TYR A N 1
ATOM 718 C CA . TYR A 1 96 ? 3.807 17.109 17.234 1 93.38 96 TYR A CA 1
ATOM 719 C C . TYR A 1 96 ? 3.738 17.906 18.516 1 93.38 96 TYR A C 1
ATOM 721 O O . TYR A 1 96 ? 4.699 18.578 18.891 1 93.38 96 TYR A O 1
ATOM 729 N N . GLY A 1 97 ? 2.613 17.859 19.109 1 89.88 97 GLY A N 1
ATOM 730 C CA . GLY A 1 97 ? 2.463 18.641 20.328 1 89.88 97 GLY A CA 1
ATOM 731 C C . GLY A 1 97 ? 3.17 18.016 21.516 1 89.88 97 GLY A C 1
ATOM 732 O O . GLY A 1 97 ? 3.404 16.812 21.547 1 89.88 97 GLY A O 1
ATOM 733 N N . PRO A 1 98 ? 3.529 18.906 22.359 1 85.69 98 PRO A N 1
ATOM 734 C CA . PRO A 1 98 ? 4.059 18.375 23.625 1 85.69 98 PRO A CA 1
ATOM 735 C C . PRO A 1 98 ? 3.002 17.625 24.438 1 85.69 98 PRO A C 1
ATOM 737 O O . PRO A 1 98 ? 1.805 17.766 24.172 1 85.69 98 PRO A O 1
ATOM 740 N N . PRO A 1 99 ? 3.363 16.75 25.328 1 84.25 99 PRO A N 1
ATOM 741 C CA . PRO A 1 99 ? 2.41 15.969 26.125 1 84.25 99 PRO A CA 1
ATOM 742 C C . PRO A 1 99 ? 1.383 16.844 26.828 1 84.25 99 PRO A C 1
ATOM 744 O O . PRO A 1 99 ? 0.203 16.484 26.906 1 84.25 99 PRO A O 1
ATOM 747 N N . LEU A 1 100 ? 1.747 17.969 27.453 1 82.81 100 LEU A N 1
ATOM 748 C CA . LEU A 1 100 ? 0.83 18.844 28.188 1 82.81 100 LEU A CA 1
ATOM 749 C C . LEU A 1 100 ? 0.458 20.062 27.344 1 82.81 100 LEU A C 1
ATOM 751 O O . LEU A 1 100 ? 0.451 21.188 27.859 1 82.81 100 LEU A O 1
ATOM 755 N N . ARG A 1 101 ? -0.118 19.688 26.219 1 77.75 101 ARG A N 1
ATOM 756 C CA . ARG A 1 101 ? -0.439 20.812 25.359 1 77.75 101 ARG A CA 1
ATOM 757 C C . ARG A 1 101 ? -1.854 21.312 25.609 1 77.75 101 ARG A C 1
ATOM 759 O O . ARG A 1 101 ? -2.744 20.531 25.953 1 77.75 101 ARG A O 1
ATOM 766 N N . PRO A 1 102 ? -1.939 22.672 25.516 1 83.12 102 PRO A N 1
ATOM 767 C CA . PRO A 1 102 ? -3.303 23.203 25.594 1 83.12 102 PRO A CA 1
ATOM 768 C C . PRO A 1 102 ? -4.203 22.672 24.469 1 83.12 102 PRO A C 1
ATOM 770 O O . PRO A 1 102 ? -3.727 22.406 23.375 1 83.12 102 PRO A O 1
ATOM 773 N N . ALA A 1 103 ? -5.484 22.547 24.844 1 86.88 103 ALA A N 1
ATOM 774 C CA . ALA A 1 103 ? -6.457 22.125 23.844 1 86.88 103 ALA A CA 1
ATOM 775 C C . ALA A 1 103 ? -6.66 23.188 22.781 1 86.88 103 ALA A C 1
ATOM 777 O O . ALA A 1 103 ? -6.695 24.375 23.078 1 86.88 103 ALA A O 1
ATOM 778 N N . VAL A 1 104 ? -6.609 22.781 21.594 1 92.19 104 VAL A N 1
ATOM 779 C CA . VAL A 1 104 ? -6.914 23.688 20.484 1 92.19 104 VAL A CA 1
ATOM 780 C C . VAL A 1 104 ? -8.414 23.703 20.234 1 92.19 104 VAL A C 1
ATOM 782 O O . VAL A 1 104 ? -9.039 22.641 20.078 1 92.19 104 VAL A O 1
ATOM 785 N N . ASP A 1 105 ? -9.008 24.891 20.219 1 94.12 105 ASP A N 1
ATOM 786 C CA . ASP A 1 105 ? -10.453 25.047 20.047 1 94.12 105 ASP A CA 1
ATOM 787 C C . ASP A 1 105 ? -10.883 24.594 18.656 1 94.12 105 ASP A C 1
ATOM 789 O O . ASP A 1 105 ? -10.406 25.109 17.641 1 94.12 105 ASP A O 1
ATOM 793 N N . PHE A 1 106 ? -11.867 23.688 18.625 1 95.44 106 PHE A N 1
ATOM 794 C CA . PHE A 1 106 ? -12.328 23.094 17.375 1 95.44 106 PHE A CA 1
ATOM 795 C C . PHE A 1 106 ? -13.008 24.125 16.5 1 95.44 106 PHE A C 1
ATOM 797 O O . PHE A 1 106 ? -12.805 24.156 15.281 1 95.44 106 PHE A O 1
ATOM 804 N N . VAL A 1 107 ? -13.812 24.891 17.078 1 95.88 107 VAL A N 1
ATOM 805 C CA . VAL A 1 107 ? -14.578 25.891 16.328 1 95.88 107 VAL A CA 1
ATOM 806 C C . VAL A 1 107 ? -13.633 26.875 15.664 1 95.88 107 VAL A C 1
ATOM 808 O O . VAL A 1 107 ? -13.828 27.266 14.508 1 95.88 107 VAL A O 1
ATOM 811 N N . GLU A 1 108 ? -12.641 27.234 16.406 1 95.94 108 GLU A N 1
ATOM 812 C CA . GLU A 1 108 ? -11.641 28.156 15.906 1 95.94 108 GLU A CA 1
ATOM 813 C C . GLU A 1 108 ? -10.938 27.594 14.672 1 95.94 108 GLU A C 1
ATOM 815 O O . GLU A 1 108 ? -10.805 28.281 13.656 1 95.94 108 GLU A O 1
ATOM 820 N N . VAL A 1 109 ? -10.531 26.391 14.773 1 97.44 109 VAL A N 1
ATOM 821 C CA . VAL A 1 109 ? -9.836 25.734 13.672 1 97.44 109 VAL A CA 1
ATOM 822 C C . VAL A 1 109 ? -10.781 25.578 12.484 1 97.44 109 VAL A C 1
ATOM 824 O O . VAL A 1 109 ? -10.406 25.859 11.344 1 97.44 109 VAL A O 1
ATOM 827 N N . GLN A 1 110 ? -11.969 25.172 12.727 1 98.06 110 GLN A N 1
ATOM 828 C CA . GLN A 1 110 ? -12.961 24.938 11.68 1 98.06 110 GLN A CA 1
ATOM 829 C C . GLN A 1 110 ? -13.227 26.219 10.891 1 98.06 110 GLN A C 1
ATOM 831 O O . GLN A 1 110 ? -13.281 26.203 9.664 1 98.06 110 GLN A O 1
ATOM 836 N N . GLU A 1 111 ? -13.406 27.281 11.586 1 97.81 111 GLU A N 1
ATOM 837 C CA . GLU A 1 111 ? -13.672 28.562 10.938 1 97.81 111 GLU A CA 1
ATOM 838 C C . GLU A 1 111 ? -12.508 28.984 10.039 1 97.81 111 GLU A C 1
ATOM 840 O O . GLU A 1 111 ? -12.719 29.438 8.914 1 97.81 111 GLU A O 1
ATOM 845 N N . LEU A 1 112 ? -11.328 28.797 10.562 1 98.38 112 LEU A N 1
ATOM 846 C CA . LEU A 1 112 ? -10.148 29.156 9.789 1 98.38 112 LEU A CA 1
ATOM 847 C C . LEU A 1 112 ? -10.031 28.297 8.547 1 98.38 112 LEU A C 1
ATOM 849 O O . LEU A 1 112 ? -9.695 28.797 7.465 1 98.38 112 LEU A O 1
ATOM 853 N N . VAL A 1 113 ? -10.32 27 8.664 1 98.56 113 VAL A N 1
ATOM 854 C CA . VAL A 1 113 ? -10.219 26.062 7.551 1 98.56 113 VAL A CA 1
ATOM 855 C C . VAL A 1 113 ? -11.273 26.406 6.496 1 98.56 113 VAL A C 1
ATOM 857 O O . VAL A 1 113 ? -10.961 26.469 5.305 1 98.56 113 VAL A O 1
ATOM 860 N N . VAL A 1 114 ? -12.492 26.625 6.938 1 98.06 114 VAL A N 1
ATOM 861 C CA . VAL A 1 114 ? -13.578 26.922 6.016 1 98.06 114 VAL A CA 1
ATOM 862 C C . VAL A 1 114 ? -13.273 28.203 5.25 1 98.06 114 VAL A C 1
ATOM 864 O O . VAL A 1 114 ? -13.43 28.25 4.027 1 98.06 114 VAL A O 1
ATOM 867 N N . LEU A 1 115 ? -12.805 29.188 5.949 1 97.62 115 LEU A N 1
ATOM 868 C CA . LEU A 1 115 ? -12.461 30.453 5.316 1 97.62 115 LEU A CA 1
ATOM 869 C C . LEU A 1 115 ? -11.336 30.266 4.305 1 97.62 115 LEU A C 1
ATOM 871 O O . LEU A 1 115 ? -11.398 30.812 3.195 1 97.62 115 LEU A O 1
ATOM 875 N N . ALA A 1 116 ? -10.32 29.531 4.691 1 97.75 116 ALA A N 1
ATOM 876 C CA . ALA A 1 116 ? -9.188 29.281 3.811 1 97.75 116 ALA A CA 1
ATOM 877 C C . ALA A 1 116 ? -9.625 28.531 2.557 1 97.75 116 ALA A C 1
ATOM 879 O O . ALA A 1 116 ? -9.172 28.844 1.451 1 97.75 116 ALA A O 1
ATOM 880 N N . MET A 1 117 ? -10.469 27.547 2.711 1 96.69 117 MET A N 1
ATOM 881 C CA . MET A 1 117 ? -10.953 26.766 1.574 1 96.69 117 MET A CA 1
ATOM 882 C C . MET A 1 117 ? -11.75 27.641 0.614 1 96.69 117 MET A C 1
ATOM 884 O O . MET A 1 117 ? -11.609 27.516 -0.604 1 96.69 117 MET A O 1
ATOM 888 N N . GLN A 1 118 ? -12.57 28.5 1.13 1 95.94 118 GLN A N 1
ATOM 889 C CA . GLN A 1 118 ? -13.344 29.438 0.312 1 95.94 118 GLN A CA 1
ATOM 890 C C . GLN A 1 118 ? -12.43 30.344 -0.501 1 95.94 118 GLN A C 1
ATOM 892 O O . GLN A 1 118 ? -12.68 30.594 -1.68 1 95.94 118 GLN A O 1
ATOM 897 N N . ASP A 1 119 ? -11.414 30.781 0.113 1 95.19 119 ASP A N 1
ATOM 898 C CA . ASP A 1 119 ? -10.453 31.641 -0.562 1 95.19 119 ASP A CA 1
ATOM 899 C C . ASP A 1 119 ? -9.773 30.922 -1.722 1 95.19 119 ASP A C 1
ATOM 901 O O . ASP A 1 119 ? -9.594 31.484 -2.799 1 95.19 119 ASP A O 1
ATOM 905 N N . VAL A 1 120 ? -9.398 29.688 -1.477 1 94.19 120 VAL A N 1
ATOM 906 C CA . VAL A 1 120 ? -8.711 28.906 -2.498 1 94.19 120 VAL A CA 1
ATOM 907 C C . VAL A 1 120 ? -9.68 28.578 -3.637 1 94.19 120 VAL A C 1
ATOM 909 O O . VAL A 1 120 ? -9.297 28.609 -4.809 1 94.19 120 VAL A O 1
ATOM 912 N N . GLU A 1 121 ? -10.898 28.281 -3.322 1 90.56 121 GLU A N 1
ATOM 913 C CA . GLU A 1 121 ? -11.906 27.969 -4.332 1 90.56 121 GLU A CA 1
ATOM 914 C C . GLU A 1 121 ? -12.242 29.188 -5.18 1 90.56 121 GLU A C 1
ATOM 916 O O . GLU A 1 121 ? -12.523 29.062 -6.371 1 90.56 121 GLU A O 1
ATOM 921 N N . ALA A 1 122 ? -12.242 30.25 -4.594 1 90.06 122 ALA A N 1
ATOM 922 C CA . ALA A 1 122 ? -12.555 31.484 -5.289 1 90.06 122 ALA A CA 1
ATOM 923 C C . ALA A 1 122 ? -11.508 31.797 -6.359 1 90.06 122 ALA A C 1
ATOM 925 O O . ALA A 1 122 ? -11.812 32.438 -7.375 1 90.06 122 ALA A O 1
ATOM 926 N N . ARG A 1 123 ? -10.266 31.359 -6.199 1 87 123 ARG A N 1
ATOM 927 C CA . ARG A 1 123 ? -9.188 31.641 -7.141 1 87 123 ARG A CA 1
ATOM 928 C C . ARG A 1 123 ? -9.258 30.703 -8.336 1 87 123 ARG A C 1
ATOM 930 O O . ARG A 1 123 ? -8.664 30.969 -9.383 1 87 123 ARG A O 1
ATOM 937 N N . ASP A 1 124 ? -10.102 29.734 -8.336 1 68.38 124 ASP A N 1
ATOM 938 C CA . ASP A 1 124 ? -10.469 28.859 -9.445 1 68.38 124 ASP A CA 1
ATOM 939 C C . ASP A 1 124 ? -9.227 28.281 -10.117 1 68.38 124 ASP A C 1
ATOM 941 O O . ASP A 1 124 ? -9 28.5 -11.312 1 68.38 124 ASP A O 1
ATOM 945 N N . GLU A 1 125 ? -8.516 27.656 -9.562 1 77.38 125 GLU A N 1
ATOM 946 C CA . GLU A 1 125 ? -7.387 26.984 -10.203 1 77.38 125 GLU A CA 1
ATOM 947 C C . GLU A 1 125 ? -7.609 25.469 -10.281 1 77.38 125 GLU A C 1
ATOM 949 O O . GLU A 1 125 ? -7.012 24.719 -9.516 1 77.38 125 GLU A O 1
ATOM 954 N N . PRO A 1 126 ? -8.359 25.094 -11.266 1 72.44 126 PRO A N 1
ATOM 955 C CA . PRO A 1 126 ? -8.742 23.688 -11.328 1 72.44 126 PRO A CA 1
ATOM 956 C C . PRO A 1 126 ? -7.562 22.766 -11.633 1 72.44 126 PRO A C 1
ATOM 958 O O . PRO A 1 126 ? -7.586 21.594 -11.281 1 72.44 126 PRO A O 1
ATOM 961 N N . GLU A 1 127 ? -6.621 23.297 -12.172 1 80.88 127 GLU A N 1
ATOM 962 C CA . GLU A 1 127 ? -5.52 22.453 -12.641 1 80.88 127 GLU A CA 1
ATOM 963 C C . GLU A 1 127 ? -4.484 22.234 -11.539 1 80.88 127 GLU A C 1
ATOM 965 O O . GLU A 1 127 ? -3.59 21.406 -11.672 1 80.88 127 GLU A O 1
ATOM 970 N N . ARG A 1 128 ? -4.695 22.781 -10.531 1 87 128 ARG A N 1
ATOM 971 C CA . ARG A 1 128 ? -3.705 22.672 -9.461 1 87 128 ARG A CA 1
ATOM 972 C C . ARG A 1 128 ? -3.791 21.328 -8.758 1 87 128 ARG A C 1
ATOM 974 O O . ARG A 1 128 ? -4.887 20.828 -8.508 1 87 128 ARG A O 1
ATOM 981 N N . ALA A 1 129 ? -2.602 20.797 -8.469 1 91.56 129 ALA A N 1
ATOM 982 C CA . ALA A 1 129 ? -2.516 19.5 -7.797 1 91.56 129 ALA A CA 1
ATOM 983 C C . ALA A 1 129 ? -3.131 19.562 -6.402 1 91.56 129 ALA A C 1
ATOM 985 O O . ALA A 1 129 ? -3.01 20.578 -5.711 1 91.56 129 ALA A O 1
ATOM 986 N N . GLY A 1 130 ? -3.766 18.516 -6.102 1 93.69 130 GLY A N 1
ATOM 987 C CA . GLY A 1 130 ? -4.438 18.438 -4.812 1 93.69 130 GLY A CA 1
ATOM 988 C C . GLY A 1 130 ? -3.52 18.719 -3.641 1 93.69 130 GLY A C 1
ATOM 989 O O . GLY A 1 130 ? -3.885 19.469 -2.729 1 93.69 130 GLY A O 1
ATOM 990 N N . ARG A 1 131 ? -2.355 18.172 -3.666 1 94.81 131 ARG A N 1
ATOM 991 C CA . ARG A 1 131 ? -1.372 18.375 -2.609 1 94.81 131 ARG A CA 1
ATOM 992 C C . ARG A 1 131 ? -1.004 19.844 -2.484 1 94.81 131 ARG A C 1
ATOM 994 O O . ARG A 1 131 ? -0.895 20.375 -1.376 1 94.81 131 ARG A O 1
ATOM 1001 N N . SER A 1 132 ? -0.786 20.5 -3.549 1 94.25 132 SER A N 1
ATOM 1002 C CA . SER A 1 132 ? -0.465 21.922 -3.566 1 94.25 132 SER A CA 1
ATOM 1003 C C . SER A 1 132 ? -1.62 22.75 -3.023 1 94.25 132 SER A C 1
ATOM 1005 O O . SER A 1 132 ? -1.404 23.719 -2.297 1 94.25 132 SER A O 1
ATOM 1007 N N . LYS A 1 133 ? -2.791 22.406 -3.434 1 95.69 133 LYS A N 1
ATOM 1008 C CA . LYS A 1 133 ? -3.969 23.109 -2.916 1 95.69 133 LYS A CA 1
ATOM 1009 C C . LYS A 1 133 ? -4.066 22.969 -1.399 1 95.69 133 LYS A C 1
ATOM 1011 O O . LYS A 1 133 ? -4.336 23.938 -0.699 1 95.69 133 LYS A O 1
ATOM 1016 N N . LEU A 1 134 ? -3.881 21.766 -0.937 1 97.38 134 LEU A N 1
ATOM 1017 C CA . LEU A 1 134 ? -3.896 21.547 0.506 1 97.38 134 LEU A CA 1
ATOM 1018 C C . LEU A 1 134 ? -2.855 22.422 1.199 1 97.38 134 LEU A C 1
ATOM 1020 O O . LEU A 1 134 ? -3.139 23.031 2.236 1 97.38 134 LEU A O 1
ATOM 1024 N N . PHE A 1 135 ? -1.675 22.453 0.66 1 96.94 135 PHE A N 1
ATOM 1025 C CA . PHE A 1 135 ? -0.607 23.25 1.254 1 96.94 135 PHE A CA 1
ATOM 1026 C C . PHE A 1 135 ? -0.995 24.734 1.308 1 96.94 135 PHE A C 1
ATOM 1028 O O . PHE A 1 135 ? -0.753 25.406 2.311 1 96.94 135 PHE A O 1
ATOM 1035 N N . GLU A 1 136 ? -1.596 25.188 0.281 1 96.25 136 GLU A N 1
ATOM 1036 C CA . GLU A 1 136 ? -2.043 26.578 0.251 1 96.25 136 GLU A CA 1
ATOM 1037 C C . GLU A 1 136 ? -3.102 26.828 1.319 1 96.25 136 GLU A C 1
ATOM 1039 O O . GLU A 1 136 ? -3.061 27.859 2 1 96.25 136 GLU A O 1
ATOM 1044 N N . ILE A 1 137 ? -4.027 25.969 1.409 1 97.31 137 ILE A N 1
ATOM 1045 C CA . ILE A 1 137 ? -5.074 26.094 2.416 1 97.31 137 ILE A CA 1
ATOM 1046 C C . ILE A 1 137 ? -4.449 26.156 3.807 1 97.31 137 ILE A C 1
ATOM 1048 O O . ILE A 1 137 ? -4.785 27.031 4.605 1 97.31 137 ILE A O 1
ATOM 1052 N N . VAL A 1 138 ? -3.521 25.297 4.059 1 98.06 138 VAL A N 1
ATOM 1053 C CA . VAL A 1 138 ? -2.867 25.219 5.359 1 98.06 138 VAL A CA 1
ATOM 1054 C C . VAL A 1 138 ? -2.098 26.516 5.621 1 98.06 138 VAL A C 1
ATOM 1056 O O . VAL A 1 138 ? -2.152 27.062 6.723 1 98.06 138 VAL A O 1
ATOM 1059 N N . LYS A 1 139 ? -1.438 27 4.629 1 97.5 139 LYS A N 1
ATOM 1060 C CA . LYS A 1 139 ? -0.713 28.25 4.766 1 97.5 139 LYS A CA 1
ATOM 1061 C C . LYS A 1 139 ? -1.662 29.406 5.105 1 97.5 139 LYS A C 1
ATOM 1063 O O . LYS A 1 139 ? -1.345 30.25 5.941 1 97.5 139 LYS A O 1
ATOM 1068 N N . LEU A 1 140 ? -2.781 29.422 4.477 1 97.75 140 LEU A N 1
ATOM 1069 C CA . LEU A 1 140 ? -3.775 30.453 4.719 1 97.75 140 LEU A CA 1
ATOM 1070 C C . LEU A 1 140 ? -4.348 30.344 6.129 1 97.75 140 LEU A C 1
ATOM 1072 O O . LEU A 1 140 ? -4.602 31.359 6.781 1 97.75 140 LEU A O 1
ATOM 1076 N N . VAL A 1 141 ? -4.578 29.141 6.578 1 98.31 141 VAL A N 1
ATOM 1077 C CA . VAL A 1 141 ? -5.043 28.906 7.941 1 98.31 141 VAL A CA 1
ATOM 1078 C C . VAL A 1 141 ? -4.059 29.516 8.938 1 98.31 141 VAL A C 1
ATOM 1080 O O . VAL A 1 141 ? -4.461 30.234 9.852 1 98.31 141 VAL A O 1
ATOM 1083 N N . PHE A 1 142 ? -2.785 29.297 8.672 1 97.94 142 PHE A N 1
ATOM 1084 C CA . PHE A 1 142 ? -1.768 29.812 9.586 1 97.94 142 PHE A CA 1
ATOM 1085 C C . PHE A 1 142 ? -1.649 31.328 9.484 1 97.94 142 PHE A C 1
ATOM 1087 O O . PHE A 1 142 ? -1.488 32 10.492 1 97.94 142 PHE A O 1
ATOM 1094 N N . LYS A 1 143 ? -1.757 31.797 8.336 1 97.69 143 LYS A N 1
ATOM 1095 C CA . LYS A 1 143 ? -1.706 33.25 8.141 1 97.69 143 LYS A CA 1
ATOM 1096 C C . LYS A 1 143 ? -2.863 33.938 8.859 1 97.69 143 LYS A C 1
ATOM 1098 O O . LYS A 1 143 ? -2.658 34.906 9.57 1 97.69 143 LYS A O 1
ATOM 1103 N N . SER A 1 144 ? -4.059 33.438 8.727 1 97.06 144 SER A N 1
ATOM 1104 C CA . SER A 1 144 ? -5.258 34.031 9.328 1 97.06 144 SER A CA 1
ATOM 1105 C C . SER A 1 144 ? -5.254 33.844 10.844 1 97.06 144 SER A C 1
ATOM 1107 O O . SER A 1 144 ? -5.836 34.656 11.57 1 97.06 144 SER A O 1
ATOM 1109 N N . GLY A 1 145 ? -4.641 32.719 11.258 1 96.62 145 GLY A N 1
ATOM 1110 C CA . GLY A 1 145 ? -4.602 32.438 12.68 1 96.62 145 GLY A CA 1
ATOM 1111 C C . GLY A 1 145 ? -3.297 32.844 13.336 1 96.62 145 GLY A C 1
ATOM 1112 O O . GLY A 1 145 ? -2.936 32.344 14.398 1 96.62 145 GLY A O 1
ATOM 1113 N N . GLU A 1 146 ? -2.557 33.781 12.797 1 95.69 146 GLU A N 1
ATOM 1114 C CA . GLU A 1 146 ? -1.182 34.094 13.18 1 95.69 146 GLU A CA 1
ATOM 1115 C C . GLU A 1 146 ? -1.1 34.531 14.633 1 95.69 146 GLU A C 1
ATOM 1117 O O . GLU A 1 146 ? -0.085 34.312 15.297 1 95.69 146 GLU A O 1
ATOM 1122 N N . ARG A 1 147 ? -2.096 35 15.211 1 94.81 147 ARG A N 1
ATOM 1123 C CA . ARG A 1 147 ? -2.094 35.531 16.578 1 94.81 147 ARG A CA 1
ATOM 1124 C C . ARG A 1 147 ? -2.479 34.438 17.578 1 94.81 147 ARG A C 1
ATOM 1126 O O . ARG A 1 147 ? -2.371 34.625 18.781 1 94.81 147 ARG A O 1
ATOM 1133 N N . LEU A 1 148 ? -2.91 33.344 17.062 1 95.06 148 LEU A N 1
ATOM 1134 C CA . LEU A 1 148 ? -3.32 32.25 17.922 1 95.06 148 LEU A CA 1
ATOM 1135 C C . LEU A 1 148 ? -2.111 31.438 18.375 1 95.06 148 LEU A C 1
ATOM 1137 O O . LEU A 1 148 ? -1.203 31.172 17.578 1 95.06 148 LEU A O 1
ATOM 1141 N N . ASN A 1 149 ? -2.072 30.984 19.625 1 92 149 ASN A N 1
ATOM 1142 C CA . ASN A 1 149 ? -0.934 30.312 20.25 1 92 149 ASN A CA 1
ATOM 1143 C C . ASN A 1 149 ? -0.592 29.016 19.531 1 92 149 ASN A C 1
ATOM 1145 O O . ASN A 1 149 ? 0.583 28.703 19.312 1 92 149 ASN A O 1
ATOM 1149 N N . TRP A 1 150 ? -1.627 28.297 19.188 1 94.5 150 TRP A N 1
ATOM 1150 C CA . TRP A 1 150 ? -1.353 26.984 18.609 1 94.5 150 TRP A CA 1
ATOM 1151 C C . TRP A 1 150 ? -0.702 27.125 17.234 1 94.5 150 TRP A C 1
ATOM 1153 O O . TRP A 1 150 ? 0.013 26.219 16.781 1 94.5 150 TRP A O 1
ATOM 1163 N N . VAL A 1 151 ? -0.881 28.156 16.531 1 95.75 151 VAL A N 1
ATOM 1164 C CA . VAL A 1 151 ? -0.275 28.359 15.211 1 95.75 151 VAL A CA 1
ATOM 1165 C C . VAL A 1 151 ? 1.245 28.422 15.352 1 95.75 151 VAL A C 1
ATOM 1167 O O . VAL A 1 151 ? 1.967 27.734 14.625 1 95.75 151 VAL A O 1
ATOM 1170 N N . SER A 1 152 ? 1.739 29.219 16.266 1 93.38 152 SER A N 1
ATOM 1171 C CA . SER A 1 152 ? 3.18 29.328 16.469 1 93.38 152 SER A CA 1
ATOM 1172 C C . SER A 1 152 ? 3.773 27.984 16.922 1 93.38 152 SER A C 1
ATOM 1174 O O . SER A 1 152 ? 4.922 27.672 16.594 1 93.38 152 SER A O 1
ATOM 1176 N N . MET A 1 153 ? 2.99 27.266 17.547 1 94.06 153 MET A N 1
ATOM 1177 C CA . MET A 1 153 ? 3.447 26 18.094 1 94.06 153 MET A CA 1
ATOM 1178 C C . MET A 1 153 ? 3.602 24.953 17 1 94.06 153 MET A C 1
ATOM 1180 O O . MET A 1 153 ? 4.535 24.141 17.047 1 94.06 153 MET A O 1
ATOM 1184 N N . TYR A 1 154 ? 2.688 24.969 16.047 1 95.69 154 TYR A N 1
ATOM 1185 C CA . TYR A 1 154 ? 2.609 23.797 15.18 1 95.69 154 TYR A CA 1
ATOM 1186 C C . TYR A 1 154 ? 2.967 24.156 13.742 1 95.69 154 TYR A C 1
ATOM 1188 O O . TYR A 1 154 ? 3.232 23.281 12.922 1 95.69 154 TYR A O 1
ATOM 1196 N N . GLU A 1 155 ? 3.008 25.375 13.367 1 96.88 155 GLU A N 1
ATOM 1197 C CA . GLU A 1 155 ? 3.16 25.828 11.984 1 96.88 155 GLU A CA 1
ATOM 1198 C C . GLU A 1 155 ? 4.402 25.219 11.336 1 96.88 155 GLU A C 1
ATOM 1200 O O . GLU A 1 155 ? 4.324 24.625 10.258 1 96.88 155 GLU A O 1
ATOM 1205 N N . ARG A 1 156 ? 5.5 25.312 11.961 1 94.75 156 ARG A N 1
ATOM 1206 C CA . ARG A 1 156 ? 6.762 24.828 11.398 1 94.75 156 ARG A CA 1
ATOM 1207 C C . ARG A 1 156 ? 6.707 23.328 11.125 1 94.75 156 ARG A C 1
ATOM 1209 O O . ARG A 1 156 ? 7.078 22.875 10.031 1 94.75 156 ARG A O 1
ATOM 1216 N N . SER A 1 157 ? 6.289 22.594 12.078 1 95 157 SER A N 1
ATOM 1217 C CA . SER A 1 157 ? 6.246 21.141 11.945 1 95 157 SER A CA 1
ATOM 1218 C C . SER A 1 157 ? 5.273 20.719 10.852 1 95 157 SER A C 1
ATOM 1220 O O . SER A 1 157 ? 5.566 19.797 10.078 1 95 157 SER A O 1
ATOM 1222 N N . ILE A 1 158 ? 4.156 21.406 10.812 1 96.62 158 ILE A N 1
ATOM 1223 C CA . ILE A 1 158 ? 3.145 21.016 9.836 1 96.62 158 ILE A CA 1
ATOM 1224 C C . ILE A 1 158 ? 3.611 21.406 8.43 1 96.62 158 ILE A C 1
ATOM 1226 O O . ILE A 1 158 ? 3.434 20.656 7.48 1 96.62 158 ILE A O 1
ATOM 1230 N N . CYS A 1 159 ? 4.246 22.5 8.273 1 95.62 159 CYS A N 1
ATOM 1231 C CA . CYS A 1 159 ? 4.766 22.922 6.977 1 95.62 159 CYS A CA 1
ATOM 1232 C C . CYS A 1 159 ? 5.836 21.953 6.484 1 95.62 159 CYS A C 1
ATOM 1234 O O . CYS A 1 159 ? 5.941 21.688 5.285 1 95.62 159 CYS A O 1
ATOM 1236 N N . ARG A 1 160 ? 6.555 21.391 7.344 1 93.69 160 ARG A N 1
ATOM 1237 C CA . ARG A 1 160 ? 7.613 20.453 7 1 93.69 160 ARG A CA 1
ATOM 1238 C C . ARG A 1 160 ? 7.031 19.188 6.367 1 93.69 160 ARG A C 1
ATOM 1240 O O . ARG A 1 160 ? 7.695 18.531 5.562 1 93.69 160 ARG A O 1
ATOM 1247 N N . LEU A 1 161 ? 5.848 18.844 6.715 1 93.12 161 LEU A N 1
ATOM 1248 C CA . LEU A 1 161 ? 5.16 17.703 6.141 1 93.12 161 LEU A CA 1
ATOM 1249 C C . LEU A 1 161 ? 5.102 17.812 4.617 1 93.12 161 LEU A C 1
ATOM 1251 O O . LEU A 1 161 ? 5.211 16.797 3.916 1 93.12 161 LEU A O 1
ATOM 1255 N N . PHE A 1 162 ? 4.961 19 4.16 1 92.19 162 PHE A N 1
ATOM 1256 C CA . PHE A 1 162 ? 4.754 19.234 2.734 1 92.19 162 PHE A CA 1
ATOM 1257 C C . PHE A 1 162 ? 6.086 19.328 2.002 1 92.19 162 PHE A C 1
ATOM 1259 O O . PHE A 1 162 ? 6.145 19.141 0.784 1 92.19 162 PHE A O 1
ATOM 1266 N N . THR A 1 163 ? 7.148 19.5 2.725 1 87.69 163 THR A N 1
ATOM 1267 C CA . THR A 1 163 ? 8.445 19.656 2.078 1 87.69 163 THR A CA 1
ATOM 1268 C C . THR A 1 163 ? 9.281 18.375 2.234 1 87.69 163 THR A C 1
ATOM 1270 O O . THR A 1 163 ? 10 17.984 1.312 1 87.69 163 THR A O 1
ATOM 1273 N N . ARG A 1 164 ? 9.102 17.719 3.34 1 88.31 164 ARG A N 1
ATOM 1274 C CA . ARG A 1 164 ? 9.969 16.578 3.631 1 88.31 164 ARG A CA 1
ATOM 1275 C C . ARG A 1 164 ? 9.18 15.281 3.668 1 88.31 164 ARG A C 1
ATOM 1277 O O . ARG A 1 164 ? 9.758 14.195 3.682 1 88.31 164 ARG A O 1
ATOM 1284 N N . GLY A 1 165 ? 7.91 15.406 3.643 1 89.56 165 GLY A N 1
ATOM 1285 C CA . GLY A 1 165 ? 7.078 14.219 3.758 1 89.56 165 GLY A CA 1
ATOM 1286 C C . GLY A 1 165 ? 6.699 13.891 5.188 1 89.56 165 GLY A C 1
ATOM 1287 O O . GLY A 1 165 ? 7.273 14.445 6.129 1 89.56 165 GLY A O 1
ATOM 1288 N N . PRO A 1 166 ? 5.703 13.008 5.266 1 93.06 166 PRO A N 1
ATOM 1289 C CA . PRO A 1 1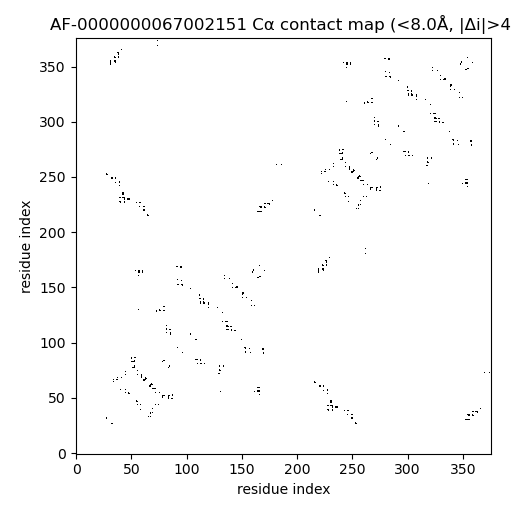66 ? 5.312 12.594 6.613 1 93.06 166 PRO A CA 1
ATOM 1290 C C . PRO A 1 166 ? 6.422 11.844 7.348 1 93.06 166 PRO A C 1
ATOM 1292 O O . PRO A 1 166 ? 7.16 11.07 6.734 1 93.06 166 PRO A O 1
ATOM 1295 N N . ASP A 1 167 ? 6.469 12.141 8.656 1 92.81 167 ASP A N 1
ATOM 1296 C CA . ASP A 1 167 ? 7.543 11.508 9.43 1 92.81 167 ASP A CA 1
ATOM 1297 C C . ASP A 1 167 ? 6.984 10.484 10.406 1 92.81 167 ASP A C 1
ATOM 1299 O O . ASP A 1 167 ? 5.777 10.227 10.43 1 92.81 167 ASP A O 1
ATOM 1303 N N . HIS A 1 168 ? 7.934 9.945 11.141 1 93.88 168 HIS A N 1
ATOM 1304 C CA . HIS A 1 168 ? 7.605 8.844 12.047 1 93.88 168 HIS A CA 1
ATOM 1305 C C . HIS A 1 168 ? 6.633 9.297 13.125 1 93.88 168 HIS A C 1
ATOM 1307 O O . HIS A 1 168 ? 5.762 8.523 13.547 1 93.88 168 HIS A O 1
ATOM 1313 N N . ARG A 1 169 ? 6.742 10.469 13.586 1 94.19 169 ARG A N 1
ATOM 1314 C CA . ARG A 1 169 ? 5.887 10.953 14.664 1 94.19 169 ARG A CA 1
ATOM 1315 C C . ARG A 1 169 ? 4.422 10.984 14.234 1 94.19 169 ARG A C 1
ATOM 1317 O O . ARG A 1 169 ? 3.535 10.609 15 1 94.19 169 ARG A O 1
ATOM 1324 N N . LEU A 1 170 ? 4.211 11.383 13.062 1 96.5 170 LEU A N 1
ATOM 1325 C CA . LEU A 1 170 ? 2.854 11.469 12.539 1 96.5 170 LEU A CA 1
ATOM 1326 C C . LEU A 1 170 ? 2.316 10.094 12.18 1 96.5 170 LEU A C 1
ATOM 1328 O O . LEU A 1 170 ? 1.143 9.797 12.414 1 96.5 170 LEU A O 1
ATOM 1332 N N . LEU A 1 171 ? 3.176 9.203 11.68 1 96.5 171 LEU A N 1
ATOM 1333 C CA . LEU A 1 171 ? 2.707 7.961 11.07 1 96.5 171 LEU A CA 1
ATOM 1334 C C . LEU A 1 171 ? 2.646 6.836 12.102 1 96.5 171 LEU A C 1
ATOM 1336 O O . LEU A 1 171 ? 1.854 5.902 11.961 1 96.5 171 LEU A O 1
ATOM 1340 N N . GLU A 1 172 ? 3.377 6.887 13.117 1 93.62 172 GLU A N 1
ATOM 1341 C CA . GLU A 1 172 ? 3.545 5.793 14.07 1 93.62 172 GLU A CA 1
ATOM 1342 C C . GLU A 1 172 ? 2.23 5.461 14.766 1 93.62 172 GLU A C 1
ATOM 1344 O O . GLU A 1 172 ? 1.881 4.289 14.922 1 93.62 172 GLU A O 1
ATOM 1349 N N . PRO A 1 173 ? 1.549 6.449 15.164 1 90.81 173 PRO A N 1
ATOM 1350 C CA . PRO A 1 173 ? 0.27 6.125 15.797 1 90.81 173 PRO A CA 1
ATOM 1351 C C . PRO A 1 173 ? -0.664 5.344 14.883 1 90.81 173 PRO A C 1
ATOM 1353 O O . PRO A 1 173 ? -1.386 4.453 15.344 1 90.81 173 PRO A O 1
ATOM 1356 N N . TYR A 1 174 ? -0.702 5.645 13.695 1 89.75 174 TYR A N 1
ATOM 1357 C CA . TYR A 1 174 ? -1.549 4.934 12.742 1 89.75 174 TYR A CA 1
ATOM 1358 C C . TYR A 1 174 ? -1.066 3.502 12.547 1 89.75 174 TYR A C 1
ATOM 1360 O O . TYR A 1 174 ? -1.875 2.576 12.445 1 89.75 174 TYR A O 1
ATOM 1368 N N . PHE A 1 175 ? 0.197 3.387 12.508 1 89.56 175 PHE A N 1
ATOM 1369 C CA . PHE A 1 175 ? 0.772 2.057 12.359 1 89.56 175 PHE A CA 1
ATOM 1370 C C . PHE A 1 175 ? 0.425 1.176 13.555 1 89.56 175 PHE A C 1
ATOM 1372 O O . PHE A 1 175 ? -0.001 0.032 13.383 1 89.56 175 PHE A O 1
ATOM 1379 N N . ARG A 1 176 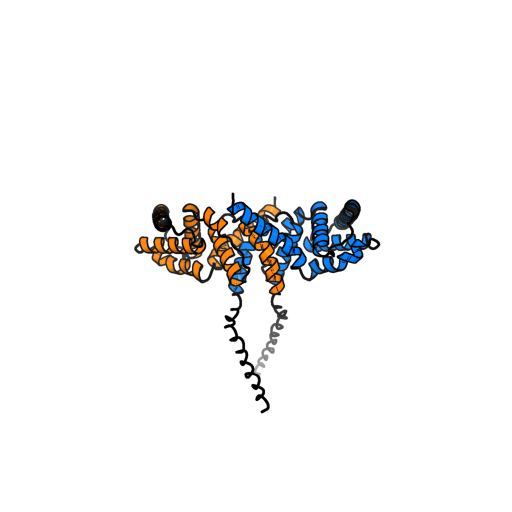? 0.521 1.722 14.656 1 87.81 176 ARG A N 1
ATOM 1380 C CA . ARG A 1 176 ? 0.217 0.979 15.875 1 87.81 176 ARG A CA 1
ATOM 1381 C C . ARG A 1 176 ? -1.252 0.57 15.914 1 87.81 176 ARG A C 1
ATOM 1383 O O . ARG A 1 176 ? -1.582 -0.537 16.344 1 87.81 176 ARG A O 1
ATOM 1390 N N . GLN A 1 177 ? -2.018 1.417 15.492 1 85.44 177 GLN A N 1
ATOM 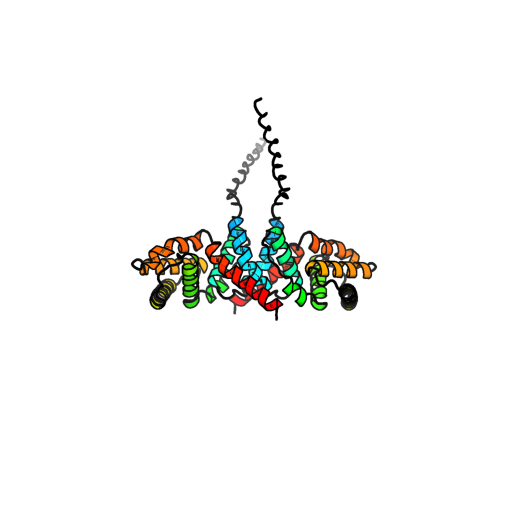1391 C CA . GLN A 1 177 ? -3.447 1.125 15.438 1 85.44 177 GLN A CA 1
ATOM 1392 C C . GLN A 1 177 ? -3.742 -0.023 14.484 1 85.44 177 GLN A C 1
ATOM 1394 O O . GLN A 1 177 ? -4.57 -0.888 14.773 1 85.44 177 GLN A O 1
ATOM 1399 N N . SER A 1 178 ? -3.072 -0.02 13.398 1 81.38 178 SER A N 1
ATOM 1400 C CA . SER A 1 178 ? -3.279 -1.062 12.398 1 81.38 178 SER A CA 1
ATOM 1401 C C . SER A 1 178 ? -2.809 -2.42 12.906 1 81.38 178 SER A C 1
ATOM 1403 O O . SER A 1 178 ? -3.432 -3.445 12.625 1 81.38 178 SER A O 1
ATOM 1405 N N . MET A 1 179 ? -1.794 -2.447 13.641 1 81.38 179 MET A N 1
ATOM 1406 C CA . MET A 1 179 ? -1.255 -3.688 14.188 1 81.38 179 MET A CA 1
ATOM 1407 C C . MET A 1 179 ? -2.168 -4.242 15.273 1 81.38 179 MET A C 1
ATOM 1409 O O . MET A 1 179 ? -2.34 -5.457 15.391 1 81.38 179 MET A O 1
ATOM 1413 N N . ASN A 1 180 ? -2.703 -3.307 15.945 1 78.88 180 ASN A N 1
ATOM 1414 C CA . ASN A 1 180 ? -3.619 -3.713 17 1 78.88 180 ASN A CA 1
ATOM 1415 C C . ASN A 1 180 ? -4.914 -4.293 16.438 1 78.88 180 ASN A C 1
ATOM 1417 O O . ASN A 1 180 ? -5.457 -5.254 16.984 1 78.88 180 ASN A O 1
ATOM 1421 N N . GLN A 1 181 ? -5.316 -3.771 15.406 1 74.38 181 GLN A N 1
ATOM 1422 C CA . GLN A 1 181 ? -6.531 -4.266 14.766 1 74.38 181 GLN A CA 1
ATOM 1423 C C . GLN A 1 181 ? -6.309 -5.652 14.164 1 74.38 181 GLN A C 1
ATOM 1425 O O . GLN A 1 181 ? -7.188 -6.512 14.234 1 74.38 181 GLN A O 1
ATOM 1430 N N . ALA A 1 182 ? -5.227 -5.852 13.688 1 70.44 182 ALA A N 1
ATOM 1431 C CA . ALA A 1 182 ? -4.898 -7.148 13.102 1 70.44 182 ALA A CA 1
ATOM 1432 C C . ALA A 1 182 ? -4.797 -8.227 14.172 1 70.44 182 ALA A C 1
ATOM 1434 O O . ALA A 1 182 ? -5.219 -9.367 13.961 1 70.44 182 ALA A O 1
ATOM 1435 N N . ASN A 1 183 ? -4.277 -7.793 15.242 1 68.5 183 ASN A N 1
ATOM 1436 C CA . ASN A 1 183 ? -4.141 -8.727 16.344 1 68.5 183 ASN A CA 1
ATOM 1437 C C . ASN A 1 183 ? -5.492 -9.062 16.969 1 68.5 183 ASN A C 1
ATOM 1439 O O . ASN A 1 183 ? -5.707 -10.18 17.438 1 68.5 183 ASN A O 1
ATOM 1443 N N . LEU A 1 184 ? -6.324 -8.141 16.938 1 64.44 184 LEU A N 1
ATOM 1444 C CA . LEU A 1 184 ? -7.652 -8.367 17.5 1 64.44 184 LEU A CA 1
ATOM 1445 C C . LEU A 1 184 ? -8.477 -9.281 16.609 1 64.44 184 LEU A C 1
ATOM 1447 O O . LEU A 1 184 ? -9.289 -10.07 17.094 1 64.44 184 LEU A O 1
ATOM 1451 N N . SER A 1 185 ? -8.273 -9.188 15.406 1 60.38 185 SER A N 1
ATOM 1452 C CA . SER A 1 185 ? -9.023 -10.016 14.477 1 60.38 185 SER A CA 1
ATOM 1453 C C . SER A 1 185 ? -8.578 -11.477 14.547 1 60.38 185 SER A C 1
ATOM 1455 O O . SER A 1 185 ? -9.336 -12.383 14.18 1 60.38 185 SER A O 1
ATOM 1457 N N . THR A 1 186 ? -7.426 -11.711 14.992 1 57.03 186 THR A N 1
ATOM 1458 C CA . THR A 1 186 ? -6.922 -13.078 15.117 1 57.03 186 THR A CA 1
ATOM 1459 C C . THR A 1 186 ? -7.551 -13.773 16.328 1 57.03 186 THR A C 1
ATOM 1461 O O . THR A 1 186 ? -7.582 -15.008 16.391 1 57.03 186 THR A O 1
ATOM 1464 N N . TYR A 1 187 ? -8.062 -12.977 17.25 1 51.38 187 TYR A N 1
ATOM 1465 C CA . TYR A 1 187 ? -8.633 -13.547 18.469 1 51.38 187 TYR A CA 1
ATOM 1466 C C . TYR A 1 187 ? -10.148 -13.641 18.375 1 51.38 187 TYR A C 1
ATOM 1468 O O . TYR A 1 187 ? -10.812 -14.125 19.281 1 51.38 187 TYR A O 1
ATOM 1476 N N . GLU A 1 188 ? -10.68 -13.242 17.234 1 48.12 188 GLU A N 1
ATOM 1477 C CA . GLU A 1 188 ? -12.109 -13.477 17.094 1 48.12 188 GLU A CA 1
ATOM 1478 C C . GLU A 1 188 ? -12.391 -14.633 16.141 1 48.12 188 GLU A C 1
ATOM 1480 O O . GLU A 1 188 ? -11.703 -14.781 15.125 1 48.12 188 GLU A O 1
ATOM 1485 N N . MET B 1 1 ? 39 24.141 -68.375 1 29.16 1 MET B N 1
ATOM 1486 C CA . MET B 1 1 ? 39.219 24.75 -67.062 1 29.16 1 MET B CA 1
ATOM 1487 C C . MET B 1 1 ? 38.438 24.016 -66 1 29.16 1 MET B C 1
ATOM 1489 O O . MET B 1 1 ? 37.219 23.797 -66.125 1 29.16 1 MET B O 1
ATOM 1493 N N . PRO B 1 2 ? 39.094 23.141 -65.25 1 34.12 2 PRO B N 1
ATOM 1494 C CA . PRO B 1 2 ? 38.625 22.094 -64.312 1 34.12 2 PRO B CA 1
ATOM 1495 C C . PRO B 1 2 ? 37.844 22.656 -63.125 1 34.12 2 PRO B C 1
ATOM 1497 O O . PRO B 1 2 ? 38.188 23.719 -62.594 1 34.12 2 PRO B O 1
ATOM 1500 N N . GLY B 1 3 ? 36.531 22.641 -63.312 1 32.28 3 GLY B N 1
ATOM 1501 C CA . GLY B 1 3 ? 35.562 23.125 -62.375 1 32.28 3 GLY B CA 1
ATOM 1502 C C . GLY B 1 3 ? 35.812 22.672 -60.938 1 32.28 3 GLY B C 1
ATOM 1503 O O . GLY B 1 3 ? 36.312 21.562 -60.719 1 32.28 3 GLY B O 1
ATOM 1504 N N . SER B 1 4 ? 36.312 23.672 -60.156 1 35.28 4 SER B N 1
ATOM 1505 C CA . SER B 1 4 ? 36.75 23.625 -58.781 1 35.28 4 SER B CA 1
ATOM 1506 C C . SER B 1 4 ? 35.719 22.906 -57.906 1 35.28 4 SER B C 1
ATOM 1508 O O . SER B 1 4 ? 34.531 23.188 -57.969 1 35.28 4 SER B O 1
ATOM 1510 N N . PRO B 1 5 ? 36.031 21.641 -57.531 1 32.78 5 PRO B N 1
ATOM 1511 C CA . PRO B 1 5 ? 35.188 20.797 -56.688 1 32.78 5 PRO B CA 1
ATOM 1512 C C . PRO B 1 5 ? 34.75 21.5 -55.406 1 32.78 5 PRO B C 1
ATOM 1514 O O . PRO B 1 5 ? 35.562 22.234 -54.812 1 32.78 5 PRO B O 1
ATOM 1517 N N . LEU B 1 6 ? 33.562 22.109 -55.5 1 34.16 6 LEU B N 1
ATOM 1518 C CA . LEU B 1 6 ? 32.969 22.75 -54.312 1 34.16 6 LEU B CA 1
ATOM 1519 C C . LEU B 1 6 ? 33.188 21.891 -53.094 1 34.16 6 LEU B C 1
ATOM 1521 O O . LEU B 1 6 ? 33 20.672 -53.125 1 34.16 6 LEU B O 1
ATOM 1525 N N . GLN B 1 7 ? 34.188 22.312 -52.25 1 31.52 7 GLN B N 1
ATOM 1526 C CA . GLN B 1 7 ? 34.531 21.719 -50.969 1 31.52 7 GLN B CA 1
ATOM 1527 C C . GLN B 1 7 ? 33.312 21.516 -50.094 1 31.52 7 GLN B C 1
ATOM 1529 O O . GLN B 1 7 ? 32.469 22.422 -49.969 1 31.52 7 GLN B O 1
ATOM 1534 N N . PRO B 1 8 ? 32.844 20.234 -50 1 30.81 8 PRO B N 1
ATOM 1535 C CA . PRO B 1 8 ? 31.688 19.953 -49.156 1 30.81 8 PRO B CA 1
ATOM 1536 C C . PRO B 1 8 ? 31.75 20.641 -47.781 1 30.81 8 PRO B C 1
ATOM 1538 O O . PRO B 1 8 ? 32.844 20.891 -47.281 1 30.81 8 PRO B O 1
ATOM 1541 N N . ARG B 1 9 ? 30.828 21.641 -47.594 1 29.62 9 ARG B N 1
ATOM 1542 C CA . ARG B 1 9 ? 30.625 22.344 -46.344 1 29.62 9 ARG B CA 1
ATOM 1543 C C . ARG B 1 9 ? 30.828 21.406 -45.156 1 29.62 9 ARG B C 1
ATOM 1545 O O . ARG B 1 9 ? 30.547 20.203 -45.25 1 29.62 9 ARG B O 1
ATOM 1552 N N . GLN B 1 10 ? 31.734 21.891 -44.188 1 28.44 10 GLN B N 1
ATOM 1553 C CA . GLN B 1 10 ? 32.125 21.406 -42.875 1 28.44 10 GLN B CA 1
ATOM 1554 C C . GLN B 1 10 ? 30.906 20.938 -42.094 1 28.44 10 GLN B C 1
ATOM 1556 O O . GLN B 1 10 ? 29.875 21.609 -42.062 1 28.44 10 GLN B O 1
ATOM 1561 N N . GLY B 1 11 ? 30.797 19.594 -41.969 1 23.33 11 GLY B N 1
ATOM 1562 C CA . GLY B 1 11 ? 29.828 18.875 -41.125 1 23.33 11 GLY B CA 1
ATOM 1563 C C . GLY B 1 11 ? 29.562 19.562 -39.812 1 23.33 11 GLY B C 1
ATOM 1564 O O . GLY B 1 11 ? 30.484 19.969 -39.125 1 23.33 11 GLY B O 1
ATOM 1565 N N . VAL B 1 12 ? 28.469 20.422 -39.812 1 29.61 12 VAL B N 1
ATOM 1566 C CA . VAL B 1 12 ? 27.938 20.969 -38.562 1 29.61 12 VAL B CA 1
ATOM 1567 C C . VAL B 1 12 ? 28.125 19.938 -37.438 1 29.61 12 VAL B C 1
ATOM 1569 O O . VAL B 1 12 ? 27.797 18.766 -37.594 1 29.61 12 VAL B O 1
ATOM 1572 N N . ASP B 1 13 ? 29.172 20.203 -36.719 1 26.59 13 ASP B N 1
ATOM 1573 C CA . ASP B 1 13 ? 29.438 19.484 -35.469 1 26.59 13 ASP B CA 1
ATOM 1574 C C . ASP B 1 13 ? 28.156 19.266 -34.656 1 26.59 13 ASP B C 1
ATOM 1576 O O . ASP B 1 13 ? 27.438 20.219 -34.344 1 26.59 13 ASP B O 1
ATOM 1580 N N . ALA B 1 14 ? 27.406 18.203 -34.969 1 26.94 14 ALA B N 1
ATOM 1581 C CA . ALA B 1 14 ? 26.312 17.766 -34.094 1 26.94 14 ALA B CA 1
ATOM 1582 C C . ALA B 1 14 ? 26.656 18 -32.625 1 26.94 14 ALA B C 1
ATOM 1584 O O . ALA B 1 14 ? 27.641 17.453 -32.125 1 26.94 14 ALA B O 1
ATOM 1585 N N . ALA B 1 15 ? 26.438 19.219 -32.156 1 26.86 15 ALA B N 1
ATOM 1586 C CA . ALA B 1 15 ? 26.5 19.484 -30.719 1 26.86 15 ALA B CA 1
ATOM 1587 C C . ALA B 1 15 ? 26.094 18.266 -29.906 1 26.86 15 ALA B C 1
ATOM 1589 O O . ALA B 1 15 ? 25.109 17.594 -30.219 1 26.86 15 ALA B O 1
ATOM 1590 N N . ALA B 1 16 ? 27.125 17.609 -29.391 1 29.41 16 ALA B N 1
ATOM 1591 C CA . ALA B 1 16 ? 26.938 16.531 -28.422 1 29.41 16 ALA B CA 1
ATOM 1592 C C . ALA B 1 16 ? 25.75 16.812 -27.516 1 29.41 16 ALA B C 1
ATOM 1594 O O . ALA B 1 16 ? 25.516 17.953 -27.141 1 29.41 16 ALA B O 1
ATOM 1595 N N . PRO B 1 17 ? 24.703 16.047 -27.703 1 28.38 17 PRO B N 1
ATOM 1596 C CA . PRO B 1 17 ? 23.594 16.328 -26.781 1 28.38 17 PRO B CA 1
ATOM 1597 C C . PRO B 1 17 ? 24.062 16.75 -25.391 1 28.38 17 PRO B C 1
ATOM 1599 O O . PRO B 1 17 ? 25.156 16.375 -24.969 1 28.38 17 PRO B O 1
ATOM 1602 N N . ASN B 1 18 ? 23.953 18.047 -25.047 1 27.52 18 ASN B N 1
ATOM 1603 C CA . ASN B 1 18 ? 24.141 18.484 -23.672 1 27.52 18 ASN B CA 1
ATOM 1604 C C . ASN B 1 18 ? 23.875 17.359 -22.672 1 27.52 18 ASN B C 1
ATOM 1606 O O . ASN B 1 18 ? 22.859 16.672 -22.766 1 27.52 18 ASN B O 1
ATOM 1610 N N . PRO B 1 19 ? 25.031 16.781 -22.172 1 32.84 19 PRO B N 1
ATOM 1611 C CA . PRO B 1 19 ? 24.75 15.82 -21.094 1 32.84 19 PRO B CA 1
ATOM 1612 C C . PRO B 1 19 ? 23.562 16.234 -20.234 1 32.84 19 PRO B C 1
ATOM 1614 O O . PRO B 1 19 ? 23.562 17.344 -19.688 1 32.84 19 PRO B O 1
ATOM 1617 N N . GLY B 1 20 ? 22.391 16.016 -20.656 1 32.59 20 GLY B N 1
ATOM 1618 C CA . GLY B 1 20 ? 21.203 16.219 -19.844 1 32.59 20 GLY B CA 1
ATOM 1619 C C . GLY B 1 20 ? 21.469 16.125 -18.359 1 32.59 20 GLY B C 1
ATOM 1620 O O . GLY B 1 20 ? 22.25 15.281 -17.906 1 32.59 20 GLY B O 1
ATOM 1621 N N . MET B 1 21 ? 21.594 17.281 -17.625 1 33.59 21 MET B N 1
ATOM 1622 C CA . MET B 1 21 ? 21.703 17.359 -16.172 1 33.59 21 MET B CA 1
ATOM 1623 C C . MET B 1 21 ? 21.094 16.125 -15.508 1 33.59 21 MET B C 1
ATOM 1625 O O . MET B 1 21 ? 19.875 15.938 -15.562 1 33.59 21 MET B O 1
ATOM 1629 N N . VAL B 1 22 ? 21.75 15.039 -15.562 1 35.72 22 VAL B N 1
ATOM 1630 C CA . VAL B 1 22 ? 21.406 13.945 -14.672 1 35.72 22 VAL B CA 1
ATOM 1631 C C . VAL B 1 22 ? 21.031 14.492 -13.297 1 35.72 22 VAL B C 1
ATOM 1633 O O . VAL B 1 22 ? 21.859 15.07 -12.602 1 35.72 22 VAL B O 1
ATOM 1636 N N . HIS B 1 23 ? 19.984 15.164 -13.055 1 38.66 23 HIS B N 1
ATOM 1637 C CA . HIS B 1 23 ? 19.609 15.414 -11.664 1 38.66 23 HIS B CA 1
ATOM 1638 C C . HIS B 1 23 ? 20.109 14.312 -10.75 1 38.66 23 HIS B C 1
ATOM 1640 O O . HIS B 1 23 ? 19.984 13.125 -11.07 1 38.66 23 HIS B O 1
ATOM 1646 N N . PRO B 1 24 ? 21.203 14.477 -10.109 1 40.56 24 PRO B N 1
ATOM 1647 C CA . PRO B 1 24 ? 21.641 13.43 -9.188 1 40.56 24 PRO B CA 1
ATOM 1648 C C . PRO B 1 24 ? 20.469 12.586 -8.664 1 40.56 24 PRO B C 1
ATOM 1650 O O . PRO B 1 24 ? 19.438 13.125 -8.258 1 40.56 24 PRO B O 1
ATOM 1653 N N . VAL B 1 25 ? 20.141 11.555 -9.242 1 46.38 25 VAL B N 1
ATOM 1654 C CA . VAL B 1 25 ? 19.188 10.586 -8.711 1 46.38 25 VAL B CA 1
ATOM 1655 C C . VAL B 1 25 ? 19.281 10.555 -7.184 1 46.38 25 VAL B C 1
ATOM 1657 O O . VAL B 1 25 ? 20.266 10.078 -6.621 1 46.38 25 VAL B O 1
ATOM 1660 N N . CYS B 1 26 ? 19.156 11.695 -6.453 1 57.22 26 CYS B N 1
ATOM 1661 C CA . CYS B 1 26 ? 19.172 11.727 -4.996 1 57.22 26 CYS B CA 1
ATOM 1662 C C . CYS B 1 26 ? 18.609 10.422 -4.418 1 57.22 26 CYS B C 1
ATOM 1664 O O . CYS B 1 26 ? 17.672 9.844 -4.969 1 57.22 26 CYS B O 1
ATOM 1666 N N . GLN B 1 27 ? 19.516 9.664 -3.85 1 77.38 27 GLN B N 1
ATOM 1667 C CA . GLN B 1 27 ? 19.172 8.438 -3.139 1 77.38 27 GLN B CA 1
ATOM 1668 C C . GLN B 1 27 ? 17.922 8.625 -2.285 1 77.38 27 GLN B C 1
ATOM 1670 O O . GLN B 1 27 ? 17.797 9.625 -1.575 1 77.38 27 GLN B O 1
ATOM 1675 N N . PRO B 1 28 ? 17.062 7.828 -2.57 1 80.25 28 PRO B N 1
ATOM 1676 C CA . PRO B 1 28 ? 15.859 7.93 -1.734 1 80.25 28 PRO B CA 1
ATOM 1677 C C . PRO B 1 28 ? 16.172 7.938 -0.241 1 80.25 28 PRO B C 1
ATOM 1679 O O . PRO B 1 28 ? 17.156 7.324 0.186 1 80.25 28 PRO B O 1
ATOM 1682 N N . ASP B 1 29 ? 15.5 8.781 0.473 1 86.75 29 ASP B N 1
ATOM 1683 C CA . ASP B 1 29 ? 15.57 8.758 1.932 1 86.75 29 ASP B CA 1
ATOM 1684 C C . ASP B 1 29 ? 14.984 7.457 2.488 1 86.75 29 ASP B C 1
ATOM 1686 O O . ASP B 1 29 ? 13.781 7.363 2.727 1 86.75 29 ASP B O 1
ATOM 1690 N N . MET B 1 30 ? 15.836 6.523 2.814 1 86.88 30 MET B N 1
ATOM 1691 C CA . MET B 1 30 ? 15.398 5.18 3.193 1 86.88 30 MET B CA 1
ATOM 1692 C C . MET B 1 30 ? 14.766 5.188 4.582 1 86.88 30 MET B C 1
ATOM 1694 O O . MET B 1 30 ? 13.891 4.375 4.871 1 86.88 30 MET B O 1
ATOM 1698 N N . ALA B 1 31 ? 15.297 6.09 5.344 1 87.81 31 ALA B N 1
ATOM 1699 C CA . ALA B 1 31 ? 14.711 6.176 6.684 1 87.81 31 ALA B CA 1
ATOM 1700 C C . ALA B 1 31 ? 13.266 6.645 6.621 1 87.81 31 ALA B C 1
ATOM 1702 O O . ALA B 1 31 ? 12.391 6.059 7.266 1 87.81 31 ALA B O 1
ATOM 1703 N N . ALA B 1 32 ? 13.031 7.617 5.887 1 90 32 ALA B N 1
ATOM 1704 C CA . ALA B 1 32 ? 11.664 8.109 5.727 1 90 32 ALA B CA 1
ATOM 1705 C C . ALA B 1 32 ? 10.789 7.082 5.008 1 90 32 ALA B C 1
ATOM 1707 O O . ALA B 1 32 ? 9.633 6.879 5.379 1 90 32 ALA B O 1
ATOM 1708 N N . LEU B 1 33 ? 11.398 6.473 4.051 1 93.12 33 LEU B N 1
ATOM 1709 C CA . LEU B 1 33 ? 10.68 5.465 3.283 1 93.12 33 LEU B CA 1
ATOM 1710 C C . LEU B 1 33 ? 10.227 4.316 4.18 1 93.12 33 LEU B C 1
ATOM 1712 O O . LEU B 1 33 ? 9.117 3.801 4.023 1 93.12 33 LEU B O 1
ATOM 1716 N N . TYR B 1 34 ? 11.086 3.979 5.059 1 94 34 TYR B N 1
ATOM 1717 C CA . TYR B 1 34 ? 10.781 2.924 6.02 1 94 34 TYR B CA 1
ATOM 1718 C C . TYR B 1 34 ? 9.484 3.223 6.762 1 94 34 TYR B C 1
ATOM 1720 O O . TYR B 1 34 ? 8.57 2.396 6.781 1 94 34 TYR B O 1
ATOM 1728 N N . HIS B 1 35 ? 9.32 4.371 7.254 1 94.38 35 HIS B N 1
ATOM 1729 C CA . HIS B 1 35 ? 8.156 4.738 8.055 1 94.38 35 HIS B CA 1
ATOM 1730 C C . HIS B 1 35 ? 6.914 4.902 7.184 1 94.38 35 HIS B C 1
ATOM 1732 O O . HIS B 1 35 ? 5.816 4.508 7.582 1 94.38 35 HIS B O 1
ATOM 1738 N N . VAL B 1 36 ? 7.086 5.41 6.078 1 95.94 36 VAL B N 1
ATOM 1739 C CA . VAL B 1 36 ? 5.969 5.645 5.168 1 95.94 36 VAL B CA 1
ATOM 1740 C C . VAL B 1 36 ? 5.395 4.309 4.703 1 95.94 36 VAL B C 1
ATOM 1742 O O . VAL B 1 36 ? 4.176 4.109 4.719 1 95.94 36 VAL B O 1
ATOM 1745 N N . LEU B 1 37 ? 6.246 3.391 4.344 1 96.56 37 LEU B N 1
ATOM 1746 C CA . LEU B 1 37 ? 5.773 2.107 3.834 1 96.56 37 LEU B CA 1
ATOM 1747 C C . LEU B 1 37 ? 5.188 1.262 4.961 1 96.56 37 LEU B C 1
ATOM 1749 O O . LEU B 1 37 ? 4.234 0.509 4.742 1 96.56 37 LEU B O 1
ATOM 1753 N N . ARG B 1 38 ? 5.73 1.39 6.172 1 95.81 38 ARG B N 1
ATOM 1754 C CA . ARG B 1 38 ? 5.156 0.705 7.324 1 95.81 38 ARG B CA 1
ATOM 1755 C C . ARG B 1 38 ? 3.74 1.201 7.605 1 95.81 38 ARG B C 1
ATOM 1757 O O . ARG B 1 38 ? 2.902 0.45 8.109 1 95.81 38 ARG B O 1
ATOM 1764 N N . PHE B 1 39 ? 3.512 2.41 7.258 1 95.56 39 PHE B N 1
ATOM 1765 C CA . PHE B 1 39 ? 2.193 3.014 7.41 1 95.56 39 PHE B CA 1
ATOM 1766 C C . PHE B 1 39 ? 1.274 2.605 6.266 1 95.56 39 PHE B C 1
ATOM 1768 O O . PHE B 1 39 ? 0.103 2.289 6.488 1 95.56 39 PHE B O 1
ATOM 1775 N N . LEU B 1 40 ? 1.725 2.521 5.062 1 96.31 40 LEU B N 1
ATOM 1776 C CA . LEU B 1 40 ? 0.883 2.361 3.881 1 96.31 40 LEU B CA 1
ATOM 1777 C C . LEU B 1 40 ? 0.574 0.89 3.627 1 96.31 40 LEU B C 1
ATOM 1779 O O . LEU B 1 40 ? -0.571 0.531 3.344 1 96.31 40 LEU B O 1
ATOM 1783 N N . LEU B 1 41 ? 1.499 -0.003 3.748 1 95.94 41 LEU B N 1
ATOM 1784 C CA . LEU B 1 41 ? 1.401 -1.357 3.215 1 95.94 41 LEU B CA 1
ATOM 1785 C C . LEU B 1 41 ? 0.408 -2.188 4.02 1 95.94 41 LEU B C 1
ATOM 1787 O O . LEU B 1 41 ? -0.294 -3.035 3.463 1 95.94 41 LEU B O 1
ATOM 1791 N N . PRO B 1 42 ? 0.247 -1.964 5.328 1 94 42 PRO B N 1
ATOM 1792 C CA . PRO B 1 42 ? -0.793 -2.697 6.055 1 94 42 PRO B CA 1
ATOM 1793 C C . PRO B 1 42 ? -2.193 -2.434 5.504 1 94 42 PRO B C 1
ATOM 1795 O O . PRO B 1 42 ? -3.07 -3.295 5.602 1 94 42 PRO B O 1
ATOM 1798 N N . GLN B 1 43 ? -2.359 -1.292 4.914 1 92.38 43 GLN B N 1
ATOM 1799 C CA . GLN B 1 43 ? -3.662 -0.963 4.344 1 92.38 43 GLN B CA 1
ATOM 1800 C C . GLN B 1 43 ? -3.982 -1.857 3.152 1 92.38 43 GLN B C 1
ATOM 1802 O O . GLN B 1 43 ? -5.145 -2.188 2.91 1 92.38 43 GLN B O 1
ATOM 1807 N N . VAL B 1 44 ? -2.947 -2.199 2.453 1 92.31 44 VAL B N 1
ATOM 1808 C CA . VAL B 1 44 ? -3.121 -3.135 1.348 1 92.31 44 VAL B CA 1
ATOM 1809 C C . VAL B 1 44 ? -3.547 -4.5 1.887 1 92.31 44 VAL B C 1
ATOM 1811 O O . VAL B 1 44 ? -4.414 -5.16 1.308 1 92.31 44 VAL B O 1
ATOM 1814 N N . GLY B 1 45 ? -2.988 -4.844 2.988 1 89.06 45 GLY B N 1
ATOM 1815 C CA . GLY B 1 45 ? -3.32 -6.109 3.619 1 89.06 45 GLY B CA 1
ATOM 1816 C C . GLY B 1 45 ? -4.773 -6.207 4.043 1 89.06 45 GLY B C 1
ATOM 1817 O O . GLY B 1 45 ? -5.328 -7.305 4.141 1 89.06 45 GLY B O 1
ATOM 1818 N N . ALA B 1 46 ? -5.363 -5.09 4.188 1 84.38 46 ALA B N 1
ATOM 1819 C CA . ALA B 1 46 ? -6.754 -5.062 4.625 1 84.38 46 ALA B CA 1
ATOM 1820 C C . ALA B 1 46 ? -7.707 -5.227 3.443 1 84.38 46 ALA B C 1
ATOM 1822 O O . ALA B 1 46 ? -8.867 -5.609 3.617 1 84.38 46 ALA B O 1
ATOM 1823 N N . SER B 1 47 ? -7.195 -4.98 2.303 1 86.06 47 SER B N 1
ATOM 1824 C CA . SER B 1 47 ? -7.957 -5.133 1.068 1 86.06 47 SER B CA 1
ATOM 1825 C C . SER B 1 47 ? -7.078 -5.648 -0.066 1 86.06 47 SER B C 1
ATOM 1827 O O . SER B 1 47 ? -6.5 -4.859 -0.818 1 86.06 47 SER B O 1
ATOM 1829 N N . LEU B 1 48 ? -7.113 -6.801 -0.326 1 90.69 48 LEU B N 1
ATOM 1830 C CA . LEU B 1 48 ? -6.109 -7.461 -1.156 1 90.69 48 LEU B CA 1
ATOM 1831 C C . LEU B 1 48 ? -6.488 -7.391 -2.631 1 90.69 48 LEU B C 1
ATOM 1833 O O . LEU B 1 48 ? -5.676 -7.703 -3.502 1 90.69 48 LEU B O 1
ATOM 1837 N N . GLY B 1 49 ? -7.609 -6.906 -2.955 1 83.56 49 GLY B N 1
ATOM 1838 C CA . GLY B 1 49 ? -8.008 -6.797 -4.352 1 83.56 49 GLY B CA 1
ATOM 1839 C C . GLY B 1 49 ? -8.344 -8.133 -4.98 1 83.56 49 GLY B C 1
ATOM 1840 O O . GLY B 1 49 ? -8.648 -9.102 -4.277 1 83.56 49 GLY B O 1
ATOM 1841 N N . PRO B 1 50 ? -8.234 -8.164 -6.309 1 83.38 50 PRO B N 1
ATOM 1842 C CA . PRO B 1 50 ? -8.719 -9.344 -7.035 1 83.38 50 PRO B CA 1
ATOM 1843 C C . PRO B 1 50 ? -7.695 -10.477 -7.074 1 83.38 50 PRO B C 1
ATOM 1845 O O . PRO B 1 50 ? -8.031 -11.609 -7.434 1 83.38 50 PRO B O 1
ATOM 1848 N N . SER B 1 51 ? -6.492 -10.258 -6.727 1 91.88 51 SER B N 1
ATOM 1849 C CA . SER B 1 51 ? -5.449 -11.273 -6.699 1 91.88 51 SER B CA 1
ATOM 1850 C C . SER B 1 51 ? -4.738 -11.305 -5.348 1 91.88 51 SER B C 1
ATOM 1852 O O . SER B 1 51 ? -3.58 -10.898 -5.238 1 91.88 51 SER B O 1
ATOM 1854 N N . PRO B 1 52 ? -5.398 -11.953 -4.457 1 96.69 52 PRO B N 1
ATOM 1855 C CA . PRO B 1 52 ? -4.93 -11.852 -3.072 1 96.69 52 PRO B CA 1
ATOM 1856 C C . PRO B 1 52 ? -3.559 -12.492 -2.869 1 96.69 52 PRO B C 1
ATOM 1858 O O . PRO B 1 52 ? -2.729 -11.969 -2.125 1 96.69 52 PRO B O 1
ATOM 1861 N N . LEU B 1 53 ? -3.312 -13.578 -3.533 1 97.62 53 LEU B N 1
ATOM 1862 C CA . LEU B 1 53 ? -2.053 -14.273 -3.289 1 97.62 53 LEU B CA 1
ATOM 1863 C C . LEU B 1 53 ? -0.885 -13.516 -3.922 1 97.62 53 LEU B C 1
ATOM 1865 O O . LEU B 1 53 ? 0.22 -13.508 -3.375 1 97.62 53 LEU B O 1
ATOM 1869 N N . VAL B 1 54 ? -1.109 -12.906 -5.059 1 97.06 54 VAL B N 1
ATOM 1870 C CA . VAL B 1 54 ? -0.073 -12.07 -5.656 1 97.06 54 VAL B CA 1
ATOM 1871 C C . VAL B 1 54 ? 0.234 -10.891 -4.734 1 97.06 54 VAL B C 1
ATOM 1873 O O . VAL B 1 54 ? 1.4 -10.555 -4.512 1 97.06 54 VAL B O 1
ATOM 1876 N N . THR B 1 55 ? -0.804 -10.328 -4.203 1 97.06 55 THR B N 1
ATOM 1877 C CA . THR B 1 55 ? -0.667 -9.195 -3.291 1 97.06 55 THR B CA 1
ATOM 1878 C C . THR B 1 55 ? 0.074 -9.609 -2.023 1 97.06 55 THR B C 1
ATOM 1880 O O . THR B 1 55 ? 1.007 -8.93 -1.594 1 97.06 55 THR B O 1
ATOM 1883 N N . LEU B 1 56 ? -0.294 -10.719 -1.515 1 97.62 56 LEU B N 1
ATOM 1884 C CA . LEU B 1 56 ? 0.336 -11.188 -0.287 1 97.62 56 LEU B CA 1
ATOM 1885 C C . LEU B 1 56 ? 1.803 -11.531 -0.525 1 97.62 56 LEU B C 1
ATOM 1887 O O . LEU B 1 56 ? 2.662 -11.203 0.297 1 97.62 56 LEU B O 1
ATOM 1891 N N . LEU B 1 57 ? 2.102 -12.156 -1.6 1 97 57 LEU B N 1
ATOM 1892 C CA . LEU B 1 57 ? 3.486 -12.453 -1.949 1 97 57 LEU B CA 1
ATOM 1893 C C . LEU B 1 57 ? 4.301 -11.172 -2.09 1 97 57 LEU B C 1
ATOM 1895 O O . LEU B 1 57 ? 5.438 -11.102 -1.618 1 97 57 LEU B O 1
ATOM 1899 N N . SER B 1 58 ? 3.689 -10.219 -2.705 1 97.06 58 SER B N 1
ATOM 1900 C CA . SER B 1 58 ? 4.344 -8.93 -2.896 1 97.06 58 SER B CA 1
ATOM 1901 C C . SER B 1 58 ? 4.57 -8.219 -1.563 1 97.06 58 SER B C 1
ATOM 1903 O O . SER B 1 58 ? 5.645 -7.664 -1.325 1 97.06 58 SER B O 1
ATOM 1905 N N . LEU B 1 59 ? 3.574 -8.25 -0.741 1 97 59 LEU B N 1
ATOM 1906 C CA . LEU B 1 59 ? 3.67 -7.633 0.578 1 97 59 LEU B CA 1
ATOM 1907 C C . LEU B 1 59 ? 4.762 -8.297 1.41 1 97 59 LEU B C 1
ATOM 1909 O O . LEU B 1 59 ? 5.594 -7.609 2.008 1 97 59 LEU B O 1
ATOM 1913 N N . ASP B 1 60 ? 4.762 -9.586 1.4 1 96 60 ASP B N 1
ATOM 1914 C CA . ASP B 1 60 ? 5.777 -10.328 2.146 1 96 60 ASP B CA 1
ATOM 1915 C C . ASP B 1 60 ? 7.176 -10.016 1.624 1 96 60 ASP B C 1
ATOM 1917 O O . ASP B 1 60 ? 8.109 -9.828 2.406 1 96 60 ASP B O 1
ATOM 1921 N N . TRP B 1 61 ? 7.309 -10.031 0.396 1 95.19 61 TRP B N 1
ATOM 1922 C CA . TRP B 1 61 ? 8.609 -9.758 -0.21 1 95.19 61 TRP B CA 1
ATOM 1923 C C . TRP B 1 61 ? 9.086 -8.352 0.146 1 95.19 61 TRP B C 1
ATOM 1925 O O . TRP B 1 61 ? 10.234 -8.172 0.562 1 95.19 61 TRP B O 1
ATOM 1935 N N . ALA B 1 62 ? 8.211 -7.348 -0.01 1 95.62 62 ALA B N 1
ATOM 1936 C CA . ALA B 1 62 ? 8.57 -5.969 0.306 1 95.62 62 ALA B CA 1
ATOM 1937 C C . ALA B 1 62 ? 8.961 -5.828 1.774 1 95.62 62 ALA B C 1
ATOM 1939 O O . ALA B 1 62 ? 9.938 -5.141 2.102 1 95.62 62 ALA B O 1
ATOM 1940 N N . SER B 1 63 ? 8.195 -6.465 2.559 1 95.62 63 SER B N 1
ATOM 1941 C CA . SER B 1 63 ? 8.484 -6.41 3.99 1 95.62 63 SER B CA 1
ATOM 1942 C C . SER B 1 63 ? 9.852 -7.008 4.305 1 95.62 63 SER B C 1
ATOM 1944 O O . SER B 1 63 ? 10.617 -6.445 5.09 1 95.62 63 SER B O 1
ATOM 1946 N N . ALA B 1 64 ? 10.117 -8.07 3.729 1 93.81 64 ALA B N 1
ATOM 1947 C CA . ALA B 1 64 ? 11.414 -8.719 3.947 1 93.81 64 ALA B CA 1
ATOM 1948 C C . ALA B 1 64 ? 12.547 -7.895 3.352 1 93.81 64 ALA B C 1
ATOM 1950 O O . ALA B 1 64 ? 13.57 -7.668 4.008 1 93.81 64 ALA B O 1
ATOM 1951 N N . GLU B 1 65 ? 12.359 -7.438 2.189 1 92.56 65 GLU B N 1
ATOM 1952 C CA . GLU B 1 65 ? 13.375 -6.695 1.45 1 92.56 65 GLU B CA 1
ATOM 1953 C C . GLU B 1 65 ? 13.766 -5.414 2.18 1 92.56 65 GLU B C 1
ATOM 1955 O O . GLU B 1 65 ? 14.938 -5.027 2.184 1 92.56 65 GLU B O 1
ATOM 1960 N N . LEU B 1 66 ? 12.781 -4.848 2.818 1 93.88 66 LEU B N 1
ATOM 1961 C CA . LEU B 1 66 ? 13.008 -3.559 3.463 1 93.88 66 LEU B CA 1
ATOM 1962 C C . LEU B 1 66 ? 13.031 -3.705 4.98 1 93.88 66 LEU B C 1
ATOM 1964 O O . LEU B 1 66 ? 13.055 -2.707 5.707 1 93.88 66 LEU B O 1
ATOM 1968 N N . ALA B 1 67 ? 12.922 -4.961 5.43 1 93.81 67 ALA B N 1
ATOM 1969 C CA . ALA B 1 67 ? 12.922 -5.25 6.863 1 93.81 67 ALA B CA 1
ATOM 1970 C C . ALA B 1 67 ? 11.859 -4.43 7.59 1 93.81 67 ALA B C 1
ATOM 1972 O O . ALA B 1 67 ? 12.148 -3.799 8.609 1 93.81 67 ALA B O 1
ATOM 1973 N N . LEU B 1 68 ? 10.703 -4.418 7.074 1 95.25 68 LEU B N 1
ATOM 1974 C CA . LEU B 1 68 ? 9.641 -3.576 7.609 1 95.25 68 LEU B CA 1
ATOM 1975 C C . LEU B 1 68 ? 8.992 -4.227 8.828 1 95.25 68 LEU B C 1
ATOM 1977 O O . LEU B 1 68 ? 8.266 -3.566 9.578 1 95.25 68 LEU B O 1
ATOM 1981 N N . GLY B 1 69 ? 9.156 -5.504 9.031 1 92.94 69 GLY B N 1
ATOM 1982 C CA . GLY B 1 69 ? 8.594 -6.199 10.18 1 92.94 69 GLY B CA 1
ATOM 1983 C C . GLY B 1 69 ? 7.094 -6.367 10.094 1 92.94 69 GLY B C 1
ATOM 1984 O O . GLY B 1 69 ? 6.41 -6.402 11.125 1 92.94 69 GLY B O 1
ATOM 1985 N N . LEU B 1 70 ? 6.527 -6.344 8.906 1 94.06 70 LEU B N 1
ATOM 1986 C CA . LEU B 1 70 ? 5.09 -6.512 8.727 1 94.06 70 LEU B CA 1
ATOM 1987 C C . LEU B 1 70 ? 4.719 -7.988 8.656 1 94.06 70 LEU B C 1
ATOM 1989 O O . LEU B 1 70 ? 5.453 -8.789 8.078 1 94.06 70 LEU B O 1
ATOM 1993 N N . GLU B 1 71 ? 3.6 -8.32 9.258 1 90.62 71 GLU B N 1
ATOM 1994 C CA . GLU B 1 71 ? 3.113 -9.695 9.266 1 90.62 71 GLU B CA 1
ATOM 1995 C C . GLU B 1 71 ? 1.705 -9.789 8.688 1 90.62 71 GLU B C 1
ATOM 1997 O O . GLU B 1 71 ? 0.822 -9.008 9.055 1 90.62 71 GLU B O 1
ATOM 2002 N N . PHE B 1 72 ? 1.531 -10.75 7.785 1 93.44 72 PHE B N 1
ATOM 2003 C CA . PHE B 1 72 ? 0.239 -10.883 7.121 1 93.44 72 PHE B CA 1
ATOM 2004 C C . PHE B 1 72 ? -0.296 -12.305 7.25 1 93.44 72 PHE B C 1
ATOM 2006 O O . PHE B 1 72 ? -1.084 -12.75 6.414 1 93.44 72 PHE B O 1
ATOM 2013 N N . GLU B 1 73 ? 0.079 -13.062 8.25 1 93.5 73 GLU B N 1
ATOM 2014 C CA . GLU B 1 73 ? -0.235 -14.484 8.383 1 93.5 73 GLU B CA 1
ATOM 2015 C C . GLU B 1 73 ? -1.738 -14.703 8.523 1 93.5 73 GLU B C 1
ATOM 2017 O O . GLU B 1 73 ? -2.275 -15.688 8.008 1 93.5 73 GLU B O 1
ATOM 2022 N N . SER B 1 74 ? -2.4 -13.844 9.258 1 91.25 74 SER B N 1
ATOM 2023 C CA . SER B 1 74 ? -3.846 -13.992 9.398 1 91.25 74 SER B CA 1
ATOM 2024 C C . SER B 1 74 ? -4.543 -13.93 8.047 1 91.25 74 SER B C 1
ATOM 2026 O O . SER B 1 74 ? -5.512 -14.656 7.805 1 91.25 74 SER B O 1
ATOM 2028 N N . ARG B 1 75 ? -4.008 -13.109 7.184 1 94.38 75 ARG B N 1
ATOM 2029 C CA . ARG B 1 75 ? -4.582 -13.008 5.848 1 94.38 75 ARG B CA 1
ATOM 2030 C C . ARG B 1 75 ? -4.254 -14.242 5.012 1 94.38 75 ARG B C 1
ATOM 2032 O O . ARG B 1 75 ? -5.09 -14.711 4.242 1 94.38 75 ARG B O 1
ATOM 2039 N N . TRP B 1 76 ? -3.078 -14.727 5.207 1 94.88 76 TRP B N 1
ATOM 2040 C CA . TRP B 1 76 ? -2.68 -15.953 4.527 1 94.88 76 TRP B CA 1
ATOM 2041 C C . TRP B 1 76 ? -3.635 -17.094 4.859 1 94.88 76 TRP B C 1
ATOM 2043 O O . TRP B 1 76 ? -4.059 -17.844 3.971 1 94.88 76 TRP B O 1
ATOM 2053 N N . LYS B 1 77 ? -3.98 -17.188 6.035 1 92 77 LYS B N 1
ATOM 2054 C CA . LYS B 1 77 ? -4.852 -18.266 6.492 1 92 77 LYS B CA 1
ATOM 2055 C C . LYS B 1 77 ? -6.207 -18.203 5.793 1 92 77 LYS B C 1
ATOM 2057 O O . LYS B 1 77 ? -6.766 -19.25 5.434 1 92 77 LYS B O 1
ATOM 2062 N N . VAL B 1 78 ? -6.668 -17.062 5.59 1 93.62 78 VAL B N 1
ATOM 2063 C CA . VAL B 1 78 ? -7.988 -16.875 5 1 93.62 78 VAL B CA 1
ATOM 2064 C C . VAL B 1 78 ? -7.902 -17.047 3.482 1 93.62 78 VAL B C 1
ATOM 2066 O O . VAL B 1 78 ? -8.797 -17.625 2.863 1 93.62 78 VAL B O 1
ATOM 2069 N N . GLU B 1 79 ? -6.848 -16.609 2.898 1 96.94 79 GLU B N 1
ATOM 2070 C CA . GLU B 1 79 ? -6.781 -16.453 1.449 1 96.94 79 GLU B CA 1
ATOM 2071 C C . GLU B 1 79 ? -6.199 -17.688 0.784 1 96.94 79 GLU B C 1
ATOM 2073 O O . GLU B 1 79 ? -6.316 -17.859 -0.431 1 96.94 79 GLU B O 1
ATOM 2078 N N . LEU B 1 80 ? -5.586 -18.5 1.596 1 96.06 80 LEU B N 1
ATOM 2079 C CA . LEU B 1 80 ? -4.992 -19.703 1.021 1 96.06 80 LEU B CA 1
ATOM 2080 C C . LEU B 1 80 ? -6.066 -20.75 0.695 1 96.06 80 LEU B C 1
ATOM 2082 O O . LEU B 1 80 ? -6.168 -21.766 1.369 1 96.06 80 LEU B O 1
ATOM 2086 N N . THR B 1 81 ? -6.758 -20.516 -0.346 1 96.69 81 THR B N 1
ATOM 2087 C CA . THR B 1 81 ? -7.816 -21.406 -0.827 1 96.69 81 THR B CA 1
ATOM 2088 C C . THR B 1 81 ? -7.469 -21.969 -2.201 1 96.69 81 THR B C 1
ATOM 2090 O O . THR B 1 81 ? -6.598 -21.438 -2.893 1 96.69 81 THR B O 1
ATOM 2093 N N . SER B 1 82 ? -8.188 -23.047 -2.547 1 97.62 82 SER B N 1
ATOM 2094 C CA . SER B 1 82 ? -7.953 -23.656 -3.848 1 97.62 82 SER B CA 1
ATOM 2095 C C . SER B 1 82 ? -8.227 -22.688 -4.984 1 97.62 82 SER B C 1
ATOM 2097 O O . SER B 1 82 ? -7.461 -22.609 -5.941 1 97.62 82 SER B O 1
ATOM 2099 N N . SER B 1 83 ? -9.312 -21.922 -4.809 1 97.56 83 SER B N 1
ATOM 2100 C CA . SER B 1 83 ? -9.695 -20.969 -5.84 1 97.56 83 SER B CA 1
ATOM 2101 C C . SER B 1 83 ? -8.609 -19.906 -6.035 1 97.56 83 SER B C 1
ATOM 2103 O O . SER B 1 83 ? -8.258 -19.578 -7.168 1 97.56 83 SER B O 1
ATOM 2105 N N . ASN B 1 84 ? -8.078 -19.438 -4.984 1 98.06 84 ASN B N 1
ATOM 2106 C CA . ASN B 1 84 ? -7.055 -18.391 -5.07 1 98.06 84 ASN B CA 1
ATOM 2107 C C . ASN B 1 84 ? -5.746 -18.953 -5.629 1 98.06 84 ASN B C 1
ATOM 2109 O O . ASN B 1 84 ? -5.031 -18.25 -6.352 1 98.06 84 ASN B O 1
ATOM 2113 N N . ILE B 1 85 ? -5.434 -20.172 -5.332 1 98.38 85 ILE B N 1
ATOM 2114 C CA . ILE B 1 85 ? -4.219 -20.781 -5.848 1 98.38 85 ILE B CA 1
ATOM 2115 C C . ILE B 1 85 ? -4.34 -20.984 -7.355 1 98.38 85 ILE B C 1
ATOM 2117 O O . ILE B 1 85 ? -3.404 -20.703 -8.102 1 98.38 85 ILE B O 1
ATOM 2121 N N . ILE B 1 86 ? -5.477 -21.438 -7.746 1 98 86 ILE B N 1
ATOM 2122 C CA . ILE B 1 86 ? -5.715 -21.625 -9.172 1 98 86 ILE B CA 1
ATOM 2123 C C . ILE B 1 86 ? -5.605 -20.297 -9.898 1 98 86 ILE B C 1
ATOM 2125 O O . ILE B 1 86 ? -4.961 -20.203 -10.945 1 98 86 ILE B O 1
ATOM 2129 N N . THR B 1 87 ? -6.199 -19.266 -9.312 1 97.12 87 THR B N 1
ATOM 2130 C CA . THR B 1 87 ? -6.121 -17.922 -9.891 1 97.12 87 THR B CA 1
ATOM 2131 C C . THR B 1 87 ? -4.668 -17.469 -10.008 1 97.12 87 THR B C 1
ATOM 2133 O O . THR B 1 87 ? -4.27 -16.906 -11.031 1 97.12 87 THR B O 1
ATOM 2136 N N . LEU B 1 88 ? -3.869 -17.688 -9.023 1 98 88 LEU B N 1
ATOM 2137 C CA . LEU B 1 88 ? -2.451 -17.344 -9.055 1 98 88 LEU B CA 1
ATOM 2138 C C . LEU B 1 88 ? -1.742 -18.062 -10.195 1 98 88 LEU B C 1
ATOM 2140 O O . LEU B 1 88 ? -0.993 -17.453 -10.953 1 98 88 LEU B O 1
ATOM 2144 N N . LEU B 1 89 ? -1.995 -19.359 -10.336 1 97.81 89 LEU B N 1
ATOM 2145 C CA . LEU B 1 89 ? -1.339 -20.156 -11.375 1 97.81 89 LEU B CA 1
ATOM 2146 C C . LEU B 1 89 ? -1.7 -19.625 -12.766 1 97.81 89 LEU B C 1
ATOM 2148 O O . LEU B 1 89 ? -0.823 -19.453 -13.609 1 97.81 89 LEU B O 1
ATOM 2152 N N . TYR B 1 90 ? -2.879 -19.328 -12.906 1 96.19 90 TYR B N 1
ATOM 2153 C CA . TYR B 1 90 ? -3.293 -18.859 -14.219 1 96.19 90 TYR B CA 1
ATOM 2154 C C . TYR B 1 90 ? -2.766 -17.453 -14.492 1 96.19 90 TYR B C 1
ATOM 2156 O O . TYR B 1 90 ? -2.449 -17.125 -15.633 1 96.19 90 TYR B O 1
ATOM 2164 N N . SER B 1 91 ? -2.656 -16.609 -13.461 1 95.56 91 SER B N 1
ATOM 2165 C CA . SER B 1 91 ? -1.975 -15.328 -13.633 1 95.56 91 SER B CA 1
ATOM 2166 C C . SER B 1 91 ? -0.531 -15.523 -14.086 1 95.56 91 SER B C 1
ATOM 2168 O O . SER B 1 91 ? -0.034 -14.789 -14.938 1 95.56 91 SER B O 1
ATOM 2170 N N . CYS B 1 92 ? 0.045 -16.5 -13.562 1 96.56 92 CYS B N 1
ATOM 2171 C CA . CYS B 1 92 ? 1.42 -16.812 -13.938 1 96.56 92 CYS B CA 1
ATOM 2172 C C . CYS B 1 92 ? 1.491 -17.359 -15.359 1 96.56 92 CYS B C 1
ATOM 2174 O O . CYS B 1 92 ? 2.396 -17 -16.125 1 96.56 92 CYS B O 1
ATOM 2176 N N . PHE B 1 93 ? 0.572 -18.219 -15.703 1 96.06 93 PHE B N 1
ATOM 2177 C CA . PHE B 1 93 ? 0.537 -18.734 -17.062 1 96.06 93 PHE B CA 1
ATOM 2178 C C . PHE B 1 93 ? 0.423 -17.609 -18.078 1 96.06 93 PHE B C 1
ATOM 2180 O O . PHE B 1 93 ? 1.14 -17.594 -19.078 1 96.06 93 PHE B O 1
ATOM 2187 N N . ASP B 1 94 ? -0.414 -16.703 -17.766 1 94.12 94 ASP B N 1
ATOM 2188 C CA . ASP B 1 94 ? -0.644 -15.57 -18.656 1 94.12 94 ASP B CA 1
ATOM 2189 C C . ASP B 1 94 ? 0.598 -14.688 -18.75 1 94.12 94 ASP B C 1
ATOM 2191 O O . ASP B 1 94 ? 0.912 -14.156 -19.828 1 94.12 94 ASP B O 1
ATOM 2195 N N . SER B 1 95 ? 1.304 -14.586 -17.672 1 94.31 95 SER B N 1
ATOM 2196 C CA . SER B 1 95 ? 2.408 -13.641 -17.578 1 94.31 95 SER B CA 1
ATOM 2197 C C . SER B 1 95 ? 3.697 -14.234 -18.141 1 94.31 95 SER B C 1
ATOM 2199 O O . SER B 1 95 ? 4.516 -13.531 -18.734 1 94.31 95 SER B O 1
ATOM 2201 N N . TYR B 1 96 ? 3.852 -15.477 -17.938 1 93.19 96 TYR B N 1
ATOM 2202 C CA . TYR B 1 96 ? 5.145 -16.078 -18.25 1 93.19 96 TYR B CA 1
ATOM 2203 C C . TYR B 1 96 ? 5.07 -16.891 -19.531 1 93.19 96 TYR B C 1
ATOM 2205 O O . TYR B 1 96 ? 6.102 -17.297 -20.078 1 93.19 96 TYR B O 1
ATOM 2213 N N . GLY B 1 97 ? 3.889 -17.156 -19.906 1 89.88 97 GLY B N 1
ATOM 2214 C CA . GLY B 1 97 ? 3.744 -17.984 -21.109 1 89.88 97 GLY B CA 1
ATOM 2215 C C . GLY B 1 97 ? 4.055 -17.234 -22.391 1 89.88 97 GLY B C 1
ATOM 2216 O O . GLY B 1 97 ? 3.965 -16 -22.422 1 89.88 97 GLY B O 1
ATOM 2217 N N . PRO B 1 98 ? 4.492 -18.016 -23.297 1 85.44 98 PRO B N 1
ATOM 2218 C CA . PRO B 1 98 ? 4.648 -17.391 -24.609 1 85.44 98 PRO B CA 1
ATOM 2219 C C . PRO B 1 98 ? 3.318 -16.969 -25.234 1 85.44 98 PRO B C 1
ATOM 2221 O O . PRO B 1 98 ? 2.256 -17.406 -24.781 1 85.44 98 PRO B O 1
ATOM 2224 N N . PRO B 1 99 ? 3.291 -16.031 -26.156 1 83.94 99 PRO B N 1
ATOM 2225 C CA . PRO B 1 99 ? 2.051 -15.547 -26.766 1 83.94 99 PRO B CA 1
ATOM 2226 C C . PRO B 1 99 ? 1.178 -16.672 -27.312 1 83.94 99 PRO B C 1
ATOM 2228 O O . PRO B 1 99 ? -0.046 -16.641 -27.156 1 83.94 99 PRO B O 1
ATOM 2231 N N . LEU B 1 100 ? 1.703 -17.688 -28.016 1 82.56 100 LEU B N 1
ATOM 2232 C CA . LEU B 1 100 ? 0.931 -18.766 -28.594 1 82.56 100 LEU B CA 1
ATOM 2233 C C . LEU B 1 100 ? 1.038 -20.031 -27.75 1 82.56 100 LEU B C 1
ATOM 2235 O O . LEU B 1 100 ? 1.28 -21.125 -28.281 1 82.56 100 LEU B O 1
ATOM 2239 N N . ARG B 1 101 ? 0.548 -19.797 -26.547 1 77.88 101 ARG B N 1
ATOM 2240 C CA . ARG B 1 101 ? 0.675 -20.953 -25.672 1 77.88 101 ARG B CA 1
ATOM 2241 C C . ARG B 1 101 ? -0.591 -21.797 -25.688 1 77.88 101 ARG B C 1
ATOM 2243 O O . ARG B 1 101 ? -1.692 -21.281 -25.875 1 77.88 101 ARG B O 1
ATOM 2250 N N . PRO B 1 102 ? -0.307 -23.156 -25.609 1 82.56 102 PRO B N 1
ATOM 2251 C CA . PRO B 1 102 ? -1.488 -24 -25.453 1 82.56 102 PRO B CA 1
ATOM 2252 C C . PRO B 1 102 ? -2.287 -23.688 -24.188 1 82.56 102 PRO B C 1
ATOM 2254 O O . PRO B 1 102 ? -1.716 -23.266 -23.188 1 82.56 102 PRO B O 1
ATOM 2257 N N . ALA B 1 103 ? -3.6 -23.906 -24.344 1 86.88 103 ALA B N 1
ATOM 2258 C CA . ALA B 1 103 ? -4.461 -23.703 -23.188 1 86.88 103 ALA B CA 1
ATOM 2259 C C . ALA B 1 103 ? -4.207 -24.766 -22.125 1 86.88 103 ALA B C 1
ATOM 2261 O O . ALA B 1 103 ? -3.99 -25.938 -22.438 1 86.88 103 ALA B O 1
ATOM 2262 N N . VAL B 1 104 ? -4.074 -24.328 -20.953 1 92 104 VAL B N 1
ATOM 2263 C CA . VAL B 1 104 ? -3.947 -25.25 -19.844 1 92 104 VAL B CA 1
ATOM 2264 C C . VAL B 1 104 ? -5.336 -25.641 -19.328 1 92 104 VAL B C 1
ATOM 2266 O O . VAL B 1 104 ? -6.168 -24.781 -19.062 1 92 104 VAL B O 1
ATOM 2269 N N . ASP B 1 105 ? -5.59 -26.938 -19.25 1 93.94 105 ASP B N 1
ATOM 2270 C CA . ASP B 1 105 ? -6.891 -27.453 -18.844 1 93.94 105 ASP B CA 1
ATOM 2271 C C . ASP B 1 105 ? -7.188 -27.094 -17.391 1 93.94 105 ASP B C 1
ATOM 2273 O O . ASP B 1 105 ? -6.426 -27.453 -16.484 1 93.94 105 ASP B O 1
ATOM 2277 N N . PHE B 1 106 ? -8.344 -26.484 -17.156 1 95.44 106 PHE B N 1
ATOM 2278 C CA . PHE B 1 106 ? -8.719 -25.984 -15.836 1 95.44 106 PHE B CA 1
ATOM 2279 C C . PHE B 1 106 ? -8.945 -27.156 -14.875 1 95.44 106 PHE B C 1
ATOM 2281 O O . PHE B 1 106 ? -8.539 -27.094 -13.711 1 95.44 106 PHE B O 1
ATOM 2288 N N . VAL B 1 107 ? -9.633 -28.109 -15.328 1 96 107 VAL B N 1
ATOM 2289 C CA . VAL B 1 107 ? -9.977 -29.234 -14.484 1 96 107 VAL B CA 1
ATOM 2290 C C . VAL B 1 107 ? -8.703 -29.953 -14.016 1 96 107 VAL B C 1
ATOM 2292 O O . VAL B 1 107 ? -8.602 -30.344 -12.852 1 96 107 VAL B O 1
ATOM 2295 N N . GLU B 1 108 ? -7.812 -30.047 -14.93 1 96.06 108 GLU B N 1
ATOM 2296 C CA . GLU B 1 108 ? -6.531 -30.672 -14.625 1 96.06 108 GLU B CA 1
ATOM 2297 C C . GLU B 1 108 ? -5.801 -29.938 -13.516 1 96.06 108 GLU B C 1
ATOM 2299 O O . GLU B 1 108 ? -5.328 -30.547 -12.555 1 96.06 108 GLU B O 1
ATOM 2304 N N . VAL B 1 109 ? -5.73 -28.656 -13.656 1 97.44 109 VAL B N 1
ATOM 2305 C CA . VAL B 1 109 ? -5.047 -27.828 -12.664 1 97.44 109 VAL B CA 1
ATOM 2306 C C . VAL B 1 109 ? -5.789 -27.906 -11.336 1 97.44 109 VAL B C 1
ATOM 2308 O O . VAL B 1 109 ? -5.168 -28.047 -10.281 1 97.44 109 VAL B O 1
ATOM 2311 N N . GLN B 1 110 ? -7.062 -27.812 -11.375 1 98.06 110 GLN B N 1
ATOM 2312 C CA . GLN B 1 110 ? -7.891 -27.828 -10.172 1 98.06 110 GLN B CA 1
ATOM 2313 C C . GLN B 1 110 ? -7.676 -29.109 -9.383 1 98.06 110 GLN B C 1
ATOM 2315 O O . GLN B 1 110 ? -7.52 -29.078 -8.156 1 98.06 110 GLN B O 1
ATOM 2320 N N . GLU B 1 111 ? -7.676 -30.203 -10.062 1 97.88 111 GLU B N 1
ATOM 2321 C CA . GLU B 1 111 ? -7.492 -31.5 -9.406 1 97.88 111 GLU B CA 1
ATOM 2322 C C . GLU B 1 111 ? -6.129 -31.578 -8.727 1 97.88 111 GLU B C 1
ATOM 2324 O O . GLU B 1 111 ? -6.027 -32.062 -7.594 1 97.88 111 GLU B O 1
ATOM 2329 N N . LEU B 1 112 ? -5.148 -31.125 -9.43 1 98.38 112 LEU B N 1
ATOM 2330 C CA . LEU B 1 112 ? -3.799 -31.156 -8.875 1 98.38 112 LEU B CA 1
ATOM 2331 C C . LEU B 1 112 ? -3.701 -30.25 -7.645 1 98.38 112 LEU B C 1
ATOM 2333 O O . LEU B 1 112 ? -3.072 -30.625 -6.652 1 98.38 112 LEU B O 1
ATOM 2337 N N . VAL B 1 113 ? -4.32 -29.078 -7.695 1 98.56 113 VAL B N 1
ATOM 2338 C CA . VAL B 1 113 ? -4.277 -28.125 -6.59 1 98.56 113 VAL B CA 1
ATOM 2339 C C . VAL B 1 113 ? -5.016 -28.703 -5.383 1 98.56 113 VAL B C 1
ATOM 2341 O O . VAL B 1 113 ? -4.508 -28.672 -4.258 1 98.56 113 VAL B O 1
ATOM 2344 N N . VAL B 1 114 ? -6.199 -29.234 -5.617 1 98.06 114 VAL B N 1
ATOM 2345 C CA . VAL B 1 114 ? -7.004 -29.797 -4.535 1 98.06 114 VAL B CA 1
ATOM 2346 C C . VAL B 1 114 ? -6.246 -30.938 -3.861 1 98.06 114 VAL B C 1
ATOM 2348 O O . VAL B 1 114 ? -6.176 -31 -2.631 1 98.06 114 VAL B O 1
ATOM 2351 N N . LEU B 1 115 ? -5.664 -31.781 -4.652 1 97.69 115 LEU B N 1
ATOM 2352 C CA . LEU B 1 115 ? -4.902 -32.906 -4.121 1 97.69 115 LEU B CA 1
ATOM 2353 C C . LEU B 1 115 ? -3.707 -32.406 -3.309 1 97.69 115 LEU B C 1
ATOM 2355 O O . LEU B 1 115 ? -3.439 -32.938 -2.219 1 97.69 115 LEU B O 1
ATOM 2359 N N . ALA B 1 116 ? -3 -31.453 -3.832 1 97.81 116 ALA B N 1
ATOM 2360 C CA . ALA B 1 116 ? -1.837 -30.891 -3.146 1 97.81 116 ALA B CA 1
ATOM 2361 C C . ALA B 1 116 ? -2.234 -30.25 -1.82 1 97.81 116 ALA B C 1
ATOM 2363 O O . ALA B 1 116 ? -1.539 -30.406 -0.815 1 97.81 116 ALA B O 1
ATOM 2364 N N . MET B 1 117 ? -3.316 -29.516 -1.819 1 96.75 117 MET B N 1
ATOM 2365 C CA . MET B 1 117 ? -3.787 -28.859 -0.598 1 96.75 117 MET B CA 1
ATOM 2366 C C . MET B 1 117 ? -4.156 -29.906 0.459 1 96.75 117 MET B C 1
ATOM 2368 O O . MET B 1 117 ? -3.854 -29.719 1.641 1 96.75 117 MET B O 1
ATOM 2372 N N . GLN B 1 118 ? -4.809 -30.953 0.067 1 96 118 GLN B N 1
ATOM 2373 C CA . GLN B 1 118 ? -5.168 -32.031 0.978 1 96 118 GLN B CA 1
ATOM 2374 C C . GLN B 1 118 ? -3.928 -32.656 1.607 1 96 118 GLN B C 1
ATOM 2376 O O . GLN B 1 118 ? -3.91 -32.938 2.807 1 96 118 GLN B O 1
ATOM 2381 N N . ASP B 1 119 ? -2.955 -32.812 0.819 1 95.25 119 ASP B N 1
ATOM 2382 C CA . ASP B 1 119 ? -1.706 -33.406 1.304 1 95.25 119 ASP B CA 1
ATOM 2383 C C . ASP B 1 119 ? -1.057 -32.5 2.354 1 95.25 119 ASP B C 1
ATOM 2385 O O . ASP B 1 119 ? -0.564 -32.969 3.375 1 95.25 119 ASP B O 1
ATOM 2389 N N . VAL B 1 120 ? -1.042 -31.219 2.08 1 94.25 120 VAL B N 1
ATOM 2390 C CA . VAL B 1 120 ? -0.424 -30.266 2.992 1 94.25 120 VAL B CA 1
ATOM 2391 C C . VAL B 1 120 ? -1.235 -30.188 4.285 1 94.25 120 VAL B C 1
ATOM 2393 O O . VAL B 1 120 ? -0.668 -30.109 5.375 1 94.25 120 VAL B O 1
ATOM 2396 N N . GLU B 1 121 ? -2.529 -30.219 4.18 1 90.69 121 GLU B N 1
ATOM 2397 C CA . GLU B 1 121 ? -3.402 -30.156 5.348 1 90.69 121 GLU B CA 1
ATOM 2398 C C . GLU B 1 121 ? -3.271 -31.406 6.207 1 90.69 121 GLU B C 1
ATOM 2400 O O . GLU B 1 121 ? -3.383 -31.328 7.434 1 90.69 121 GLU B O 1
ATOM 2405 N N . ALA B 1 122 ? -3.096 -32.438 5.605 1 90.38 122 ALA B N 1
ATOM 2406 C CA . ALA B 1 122 ? -2.963 -33.719 6.316 1 90.38 122 ALA B CA 1
ATOM 2407 C C . ALA B 1 122 ? -1.717 -33.719 7.199 1 90.38 122 ALA B C 1
ATOM 2409 O O . ALA B 1 122 ? -1.685 -34.375 8.234 1 90.38 122 ALA B O 1
ATOM 2410 N N . ARG B 1 123 ? -0.677 -33 6.836 1 87.25 123 ARG B N 1
ATOM 2411 C CA . ARG B 1 123 ? 0.573 -32.938 7.59 1 87.25 123 ARG B CA 1
ATOM 2412 C C . ARG B 1 123 ? 0.458 -32.031 8.805 1 87.25 123 ARG B C 1
ATOM 2414 O O . ARG B 1 123 ? 1.268 -32.125 9.727 1 87.25 123 ARG B O 1
ATOM 2421 N N . ASP B 1 124 ? -0.601 -31.328 8.969 1 69 124 ASP B N 1
ATOM 2422 C CA . ASP B 1 124 ? -0.996 -30.547 10.141 1 69 124 ASP B CA 1
ATOM 2423 C C . ASP B 1 124 ? 0.149 -29.672 10.625 1 69 124 ASP B C 1
ATOM 2425 O O . ASP B 1 124 ? 0.607 -29.797 11.758 1 69 124 ASP B O 1
ATOM 2429 N N . GLU B 1 125 ? 0.603 -28.859 9.961 1 77.56 125 GLU B N 1
ATOM 2430 C CA . GLU B 1 125 ? 1.61 -27.922 10.43 1 77.56 125 GLU B CA 1
ATOM 2431 C C . GLU B 1 125 ? 1.023 -26.516 10.578 1 77.56 125 GLU B C 1
ATOM 2433 O O . GLU B 1 125 ? 1.266 -25.641 9.742 1 77.56 125 GLU B O 1
ATOM 2438 N N . PRO B 1 126 ? 0.379 -26.344 11.68 1 72.69 126 PRO B N 1
ATOM 2439 C CA . PRO B 1 126 ? -0.34 -25.078 11.836 1 72.69 126 PRO B CA 1
ATOM 2440 C C . PRO B 1 126 ? 0.596 -23.875 11.969 1 72.69 126 PRO B C 1
ATOM 2442 O O . PRO B 1 126 ? 0.209 -22.75 11.648 1 72.69 126 PRO B O 1
ATOM 2445 N N . GLU B 1 127 ? 1.729 -24.125 12.312 1 81.62 127 GLU B N 1
ATOM 2446 C CA . GLU B 1 127 ? 2.637 -23.016 12.609 1 81.62 127 GLU B CA 1
ATOM 2447 C C . GLU B 1 127 ? 3.381 -22.578 11.352 1 81.62 127 GLU B C 1
ATOM 2449 O O . GLU B 1 127 ? 4.051 -21.531 11.359 1 81.62 127 GLU B O 1
ATOM 2454 N N . ARG B 1 128 ? 3.146 -23.188 10.391 1 87.31 128 ARG B N 1
ATOM 2455 C CA . ARG B 1 128 ? 3.879 -22.859 9.172 1 87.31 128 ARG B CA 1
ATOM 2456 C C . ARG B 1 128 ? 3.332 -21.578 8.531 1 87.31 128 ARG B C 1
ATOM 2458 O O . ARG B 1 128 ? 2.117 -21.375 8.477 1 87.31 128 ARG B O 1
ATOM 2465 N N . ALA B 1 129 ? 4.285 -20.766 8.055 1 91.81 129 ALA B N 1
ATOM 2466 C CA . ALA B 1 129 ? 3.922 -19.5 7.414 1 91.81 129 ALA B CA 1
ATOM 2467 C C . ALA B 1 129 ? 3.121 -19.75 6.137 1 91.81 129 ALA B C 1
ATOM 2469 O O . ALA B 1 129 ? 3.379 -20.719 5.414 1 91.81 129 ALA B O 1
ATOM 2470 N N . GLY B 1 130 ? 2.199 -18.906 5.961 1 93.88 130 GLY B N 1
ATOM 2471 C CA . GLY B 1 130 ? 1.324 -19.031 4.805 1 93.88 130 GLY B CA 1
ATOM 2472 C C . GLY B 1 130 ? 2.076 -19.094 3.49 1 93.88 130 GLY B C 1
ATOM 2473 O O . GLY B 1 130 ? 1.77 -19.938 2.633 1 93.88 130 GLY B O 1
ATOM 2474 N N . ARG B 1 131 ? 3.045 -18.25 3.33 1 94.94 131 ARG B N 1
ATOM 2475 C CA . ARG B 1 131 ? 3.859 -18.219 2.121 1 94.94 131 ARG B CA 1
ATOM 2476 C C . ARG B 1 131 ? 4.566 -19.562 1.902 1 94.94 131 ARG B C 1
ATOM 2478 O O . ARG B 1 131 ? 4.621 -20.062 0.779 1 94.94 131 ARG B O 1
ATOM 2485 N N . SER B 1 132 ? 5.113 -20.094 2.912 1 94.31 132 SER B N 1
ATOM 2486 C CA . SER B 1 132 ? 5.789 -21.391 2.84 1 94.31 132 SER B CA 1
ATOM 2487 C C . SER B 1 132 ? 4.812 -22.5 2.479 1 94.31 132 SER B C 1
ATOM 2489 O O . SER B 1 132 ? 5.145 -23.391 1.7 1 94.31 132 SER B O 1
ATOM 2491 N N . LYS B 1 133 ? 3.674 -22.469 3.082 1 95.75 133 LYS B N 1
ATOM 2492 C CA . LYS B 1 133 ? 2.645 -23.453 2.75 1 95.75 133 LYS B CA 1
ATOM 2493 C C . LYS B 1 133 ? 2.266 -23.375 1.273 1 95.75 133 LYS B C 1
ATOM 2495 O O . LYS B 1 133 ? 2.145 -24.406 0.603 1 95.75 133 LYS B O 1
ATOM 2500 N N . LEU B 1 134 ? 2.049 -22.188 0.815 1 97.44 134 LEU B N 1
ATOM 2501 C CA . LEU B 1 134 ? 1.736 -22 -0.598 1 97.44 134 LEU B CA 1
ATOM 2502 C C . LEU B 1 134 ? 2.836 -22.594 -1.477 1 97.44 134 LEU B C 1
ATOM 2504 O O . LEU B 1 134 ? 2.549 -23.266 -2.467 1 97.44 134 LEU B O 1
ATOM 2508 N N . PHE B 1 135 ? 4.074 -22.297 -1.131 1 97.06 135 PHE B N 1
ATOM 2509 C CA . PHE B 1 135 ? 5.191 -22.812 -1.916 1 97.06 135 PHE B CA 1
ATOM 2510 C C . PHE B 1 135 ? 5.191 -24.328 -1.937 1 97.06 135 PHE B C 1
ATOM 2512 O O . PHE B 1 135 ? 5.426 -24.953 -2.98 1 97.06 135 PHE B O 1
ATOM 2519 N N . GLU B 1 136 ? 4.918 -24.891 -0.839 1 96.31 136 GLU B N 1
ATOM 2520 C CA . GLU B 1 136 ? 4.855 -26.359 -0.766 1 96.31 136 GLU B CA 1
ATOM 2521 C C . GLU B 1 136 ? 3.736 -26.906 -1.648 1 96.31 136 GLU B C 1
ATOM 2523 O O . GLU B 1 136 ? 3.926 -27.906 -2.35 1 96.31 136 GLU B O 1
ATOM 2528 N N . ILE B 1 137 ? 2.604 -26.297 -1.563 1 97.38 137 ILE B N 1
ATOM 2529 C CA . ILE B 1 137 ? 1.472 -26.719 -2.383 1 97.38 137 ILE B CA 1
ATOM 2530 C C . ILE B 1 137 ? 1.853 -26.656 -3.861 1 97.38 137 ILE B C 1
ATOM 2532 O O . ILE B 1 137 ? 1.628 -27.609 -4.609 1 97.38 137 ILE B O 1
ATOM 2536 N N . VAL B 1 138 ? 2.467 -25.578 -4.246 1 98.12 138 VAL B N 1
ATOM 2537 C CA . VAL B 1 138 ? 2.854 -25.375 -5.641 1 98.12 138 VAL B CA 1
ATOM 2538 C C . VAL B 1 138 ? 3.875 -26.438 -6.055 1 98.12 138 VAL B C 1
ATOM 2540 O O . VAL B 1 138 ? 3.781 -27 -7.145 1 98.12 138 VAL B O 1
ATOM 2543 N N . LYS B 1 139 ? 4.805 -26.703 -5.195 1 97.62 139 LYS B N 1
ATOM 2544 C CA . LYS B 1 139 ? 5.793 -27.734 -5.484 1 97.62 139 LYS B CA 1
ATOM 2545 C C . LYS B 1 139 ? 5.129 -29.094 -5.684 1 97.62 139 LYS B C 1
ATOM 2547 O O . LYS B 1 139 ? 5.512 -29.859 -6.578 1 97.62 139 LYS B O 1
ATOM 2552 N N . LEU B 1 140 ? 4.176 -29.391 -4.875 1 97.75 140 LEU B N 1
ATOM 2553 C CA . LEU B 1 140 ? 3.459 -30.656 -4.973 1 97.75 140 LEU B CA 1
ATOM 2554 C C . LEU B 1 140 ? 2.648 -30.719 -6.262 1 97.75 140 LEU B C 1
ATOM 2556 O O . LEU B 1 140 ? 2.553 -31.781 -6.887 1 97.75 140 LEU B O 1
ATOM 2560 N N . VAL B 1 141 ? 2.039 -29.625 -6.633 1 98.31 141 VAL B N 1
ATOM 2561 C CA . VAL B 1 141 ? 1.309 -29.547 -7.895 1 98.31 141 VAL B CA 1
ATOM 2562 C C . VAL B 1 141 ? 2.236 -29.906 -9.055 1 98.31 141 VAL B C 1
ATOM 2564 O O . VAL B 1 141 ? 1.885 -30.719 -9.906 1 98.31 141 VAL B O 1
ATOM 2567 N N . PHE B 1 142 ? 3.438 -29.375 -9.016 1 98 142 PHE B N 1
ATOM 2568 C CA . PHE B 1 142 ? 4.383 -29.625 -10.094 1 98 142 PHE B CA 1
ATOM 2569 C C . PHE B 1 142 ? 4.895 -31.062 -10.047 1 98 142 PHE B C 1
ATOM 2571 O O . PHE B 1 142 ? 5.051 -31.703 -11.086 1 98 142 PHE B O 1
ATOM 2578 N N . LYS B 1 143 ? 5.113 -31.516 -8.906 1 97.75 143 LYS B N 1
ATOM 2579 C CA . LYS B 1 143 ? 5.562 -32.906 -8.758 1 97.75 143 LYS B CA 1
ATOM 2580 C C . LYS B 1 143 ? 4.52 -33.875 -9.289 1 97.75 143 LYS B C 1
ATOM 2582 O O . LYS B 1 143 ? 4.844 -34.781 -10.047 1 97.75 143 LYS B O 1
ATOM 2587 N N . SER B 1 144 ? 3.266 -33.688 -8.938 1 97.19 144 SER B N 1
ATOM 2588 C CA . SER B 1 144 ? 2.166 -34.562 -9.336 1 97.19 144 SER B CA 1
ATOM 2589 C C . SER B 1 144 ? 1.862 -34.438 -10.828 1 97.19 144 SER B C 1
ATOM 2591 O O . SER B 1 144 ? 1.383 -35.375 -11.453 1 97.19 144 SER B O 1
ATOM 2593 N N . GLY B 1 145 ? 2.08 -33.188 -11.305 1 96.69 145 GLY B N 1
ATOM 2594 C CA . GLY B 1 145 ? 1.807 -32.938 -12.711 1 96.69 145 GLY B CA 1
ATOM 2595 C C . GLY B 1 145 ? 3.045 -33.031 -13.586 1 96.69 145 GLY B C 1
ATOM 2596 O O . GLY B 1 145 ? 3.078 -32.469 -14.68 1 96.69 145 GLY B O 1
ATOM 2597 N N . GLU B 1 146 ? 4.086 -33.75 -13.188 1 95.88 146 GLU B N 1
ATOM 2598 C CA . GLU B 1 146 ? 5.41 -33.688 -13.805 1 95.88 146 GLU B CA 1
ATOM 2599 C C . GLU B 1 146 ? 5.355 -34.125 -15.266 1 95.88 146 GLU B C 1
ATOM 2601 O O . GLU B 1 146 ? 6.16 -33.688 -16.078 1 95.88 146 GLU B O 1
ATOM 2606 N N . ARG B 1 147 ? 4.426 -34.875 -15.703 1 94.75 147 ARG B N 1
ATOM 2607 C CA . ARG B 1 147 ? 4.324 -35.375 -17.062 1 94.75 147 ARG B CA 1
ATOM 2608 C C . ARG B 1 147 ? 3.52 -34.438 -17.953 1 94.75 147 ARG B C 1
ATOM 2610 O O . ARG B 1 147 ? 3.457 -34.625 -19.172 1 94.75 147 ARG B O 1
ATOM 2617 N N . LEU B 1 148 ? 2.916 -33.5 -17.344 1 95.06 148 LEU B N 1
ATOM 2618 C CA . LEU B 1 148 ? 2.105 -32.531 -18.094 1 95.06 148 LEU B CA 1
ATOM 2619 C C . LEU B 1 148 ? 2.979 -31.469 -18.719 1 95.06 148 LEU B C 1
ATOM 2621 O O . LEU B 1 148 ? 3.904 -30.953 -18.078 1 95.06 148 LEU B O 1
ATOM 2625 N N . ASN B 1 149 ? 2.701 -31.031 -19.953 1 91.94 149 ASN B N 1
ATOM 2626 C CA . ASN B 1 149 ? 3.516 -30.109 -20.734 1 91.94 149 ASN B CA 1
ATOM 2627 C C . ASN B 1 149 ? 3.627 -28.75 -20.047 1 91.94 149 ASN B C 1
ATOM 2629 O O . ASN B 1 149 ? 4.699 -28.141 -20.031 1 91.94 149 ASN B O 1
ATOM 2633 N N . TRP B 1 150 ? 2.504 -28.312 -19.531 1 94.5 150 TRP B N 1
ATOM 2634 C CA . TRP B 1 150 ? 2.527 -26.969 -18.969 1 94.5 150 TRP B CA 1
ATOM 2635 C C . TRP B 1 150 ? 3.408 -26.906 -17.734 1 94.5 150 TRP B C 1
ATOM 2637 O O . TRP B 1 150 ? 3.936 -25.844 -17.391 1 94.5 150 TRP B O 1
ATOM 2647 N N . VAL B 1 151 ? 3.629 -27.938 -17.016 1 95.75 151 VAL B N 1
ATOM 2648 C CA . VAL B 1 151 ? 4.473 -27.938 -15.828 1 95.75 151 VAL B CA 1
ATOM 2649 C C . VAL B 1 151 ? 5.914 -27.609 -16.219 1 95.75 151 VAL B C 1
ATOM 2651 O O . VAL B 1 151 ? 6.543 -26.75 -15.609 1 95.75 151 VAL B O 1
ATOM 2654 N N . SER B 1 152 ? 6.422 -28.281 -17.219 1 93.38 152 SER B N 1
ATOM 2655 C CA . SER B 1 152 ? 7.785 -28.031 -17.672 1 93.38 152 SER B CA 1
ATOM 2656 C C . SER B 1 152 ? 7.941 -26.609 -18.172 1 93.38 152 SER B C 1
ATOM 2658 O O . SER B 1 152 ? 9.008 -26 -18.047 1 93.38 152 SER B O 1
ATOM 2660 N N . MET B 1 153 ? 6.918 -26.109 -18.656 1 94.06 153 MET B N 1
ATOM 2661 C CA . MET B 1 153 ? 6.938 -24.781 -19.25 1 94.06 153 MET B CA 1
ATOM 2662 C C . MET B 1 153 ? 7 -23.703 -18.188 1 94.06 153 MET B C 1
ATOM 2664 O O . MET B 1 153 ? 7.676 -22.688 -18.359 1 94.06 153 MET B O 1
ATOM 2668 N N . TYR B 1 154 ? 6.301 -23.922 -17.094 1 95.75 154 TYR B N 1
ATOM 2669 C CA . TYR B 1 154 ? 6.074 -22.797 -16.188 1 95.75 154 TYR B CA 1
ATOM 2670 C C . TYR B 1 154 ? 6.75 -23.031 -14.844 1 95.75 154 TYR B C 1
ATOM 2672 O O . TYR B 1 154 ? 6.918 -22.094 -14.062 1 95.75 154 TYR B O 1
ATOM 2680 N N . GLU B 1 155 ? 7.172 -24.188 -14.5 1 96.88 155 GLU B N 1
ATOM 2681 C CA . GLU B 1 155 ? 7.668 -24.547 -13.18 1 96.88 155 GLU B CA 1
ATOM 2682 C C . GLU B 1 155 ? 8.797 -23.625 -12.742 1 96.88 155 GLU B C 1
ATOM 2684 O O . GLU B 1 155 ? 8.758 -23.062 -11.648 1 96.88 155 GLU B O 1
ATOM 2689 N N . ARG B 1 156 ? 9.75 -23.453 -13.539 1 94.81 156 ARG B N 1
ATOM 2690 C CA . ARG B 1 156 ? 10.922 -22.656 -13.195 1 94.81 156 ARG B CA 1
ATOM 2691 C C . ARG B 1 156 ? 10.531 -21.219 -12.875 1 94.81 156 ARG B C 1
ATOM 2693 O O . ARG B 1 156 ? 10.953 -20.656 -11.859 1 94.81 156 ARG B O 1
ATOM 2700 N N . SER B 1 157 ? 9.781 -20.625 -13.719 1 95.06 157 SER B N 1
ATOM 2701 C CA . SER B 1 157 ? 9.391 -19.234 -13.555 1 95.06 157 SER B CA 1
ATOM 2702 C C . SER B 1 157 ? 8.539 -19.047 -12.297 1 95.06 157 SER B C 1
ATOM 2704 O O . SER B 1 157 ? 8.719 -18.078 -11.562 1 95.06 157 SER B O 1
ATOM 2706 N N . ILE B 1 158 ? 7.66 -20 -12.102 1 96.75 158 ILE B N 1
ATOM 2707 C CA . ILE B 1 158 ? 6.766 -19.875 -10.953 1 96.75 158 ILE B CA 1
ATOM 2708 C C . ILE B 1 158 ? 7.547 -20.109 -9.664 1 96.75 158 ILE B C 1
ATOM 2710 O O . ILE B 1 158 ? 7.344 -19.391 -8.68 1 96.75 158 ILE B O 1
ATOM 2714 N N . CYS B 1 159 ? 8.461 -20.984 -9.633 1 95.69 159 CYS B N 1
ATOM 2715 C CA . CYS B 1 159 ? 9.281 -21.234 -8.453 1 95.69 159 CYS B CA 1
ATOM 2716 C C . CYS B 1 159 ? 10.133 -20.016 -8.125 1 95.69 159 CYS B C 1
ATOM 2718 O O . CYS B 1 159 ? 10.367 -19.703 -6.957 1 95.69 159 CYS B O 1
ATOM 2720 N N . ARG B 1 160 ? 10.523 -19.312 -9.078 1 93.75 160 ARG B N 1
ATOM 2721 C CA . ARG B 1 160 ? 11.344 -18.125 -8.898 1 93.75 160 ARG B CA 1
ATOM 2722 C C . ARG B 1 160 ? 10.57 -17.031 -8.148 1 93.75 160 ARG B C 1
ATOM 2724 O O . ARG B 1 160 ? 11.164 -16.219 -7.449 1 93.75 160 ARG B O 1
ATOM 2731 N N . LEU B 1 161 ? 9.32 -17.016 -8.305 1 93.19 161 LEU B N 1
ATOM 2732 C CA . LEU B 1 161 ? 8.461 -16.078 -7.602 1 93.19 161 LEU B CA 1
ATOM 2733 C C . LEU B 1 161 ? 8.672 -16.156 -6.094 1 93.19 161 LEU B C 1
ATOM 2735 O O . LEU B 1 161 ? 8.633 -15.148 -5.395 1 93.19 161 LEU B O 1
ATOM 2739 N N . PHE B 1 162 ? 8.906 -17.344 -5.637 1 92.31 162 PHE B N 1
ATOM 2740 C CA . PHE B 1 162 ? 9 -17.578 -4.203 1 92.31 162 PHE B CA 1
ATOM 2741 C C . PHE B 1 162 ? 10.414 -17.312 -3.701 1 92.31 162 PHE B C 1
ATOM 2743 O O . PHE B 1 162 ? 10.625 -17.078 -2.51 1 92.31 162 PHE B O 1
ATOM 2750 N N . THR B 1 163 ? 11.352 -17.25 -4.586 1 87.94 163 THR B N 1
ATOM 2751 C CA . THR B 1 163 ? 12.734 -17.047 -4.164 1 87.94 163 THR B CA 1
ATOM 2752 C C . THR B 1 163 ? 13.18 -15.617 -4.418 1 87.94 163 THR B C 1
ATOM 2754 O O . THR B 1 163 ? 13.914 -15.039 -3.617 1 87.94 163 THR B O 1
ATOM 2757 N N . ARG B 1 164 ? 12.672 -15.031 -5.465 1 88.56 164 ARG B N 1
ATOM 2758 C CA . ARG B 1 164 ? 13.164 -13.719 -5.859 1 88.56 164 ARG B CA 1
ATOM 2759 C C . ARG B 1 164 ? 12.07 -12.664 -5.738 1 88.56 164 ARG B C 1
ATOM 2761 O O . ARG B 1 164 ? 12.344 -11.461 -5.812 1 88.56 164 ARG B O 1
ATOM 2768 N N . GLY B 1 165 ? 10.898 -13.117 -5.512 1 89.69 165 GLY B N 1
ATOM 2769 C CA . GLY B 1 165 ? 9.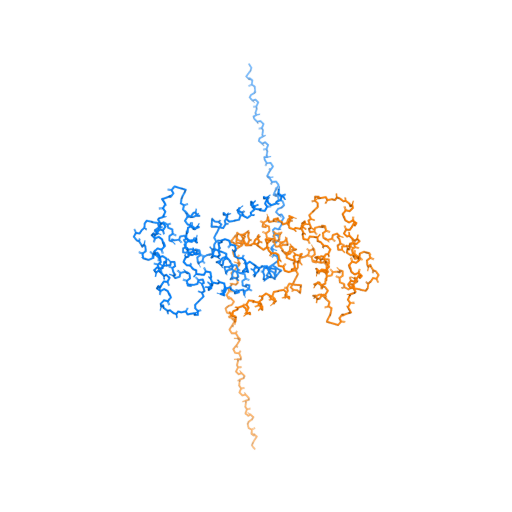781 -12.188 -5.457 1 89.69 165 GLY B CA 1
ATOM 2770 C C . GLY B 1 165 ? 9.094 -11.992 -6.793 1 89.69 165 GLY B C 1
ATOM 2771 O O . GLY B 1 165 ? 9.625 -12.391 -7.832 1 89.69 165 GLY B O 1
ATOM 2772 N N . PRO B 1 166 ? 7.906 -11.383 -6.688 1 93.06 166 PRO B N 1
ATOM 2773 C CA . PRO B 1 166 ? 7.195 -11.109 -7.938 1 93.06 166 PRO B CA 1
ATOM 2774 C C . PRO B 1 166 ? 7.938 -10.117 -8.828 1 93.06 166 PRO B C 1
ATOM 2776 O O . PRO B 1 166 ? 8.555 -9.172 -8.328 1 93.06 166 PRO B O 1
ATOM 2779 N N . ASP B 1 167 ? 7.836 -10.406 -10.148 1 92.88 167 ASP B N 1
ATOM 2780 C CA . ASP B 1 167 ? 8.57 -9.547 -11.078 1 92.88 167 ASP B CA 1
ATOM 2781 C C . ASP B 1 167 ? 7.609 -8.719 -11.93 1 92.88 167 ASP B C 1
ATOM 2783 O O . ASP B 1 167 ? 6.391 -8.781 -11.75 1 92.88 167 ASP B O 1
ATOM 2787 N N . HIS B 1 168 ? 8.258 -7.973 -12.797 1 93.81 168 HIS B N 1
ATOM 2788 C CA . HIS B 1 168 ? 7.512 -7.016 -13.609 1 93.81 168 HIS B CA 1
ATOM 2789 C C . HIS B 1 168 ? 6.52 -7.727 -14.523 1 93.81 168 HIS B C 1
ATOM 2791 O O . HIS B 1 168 ? 5.422 -7.219 -14.773 1 93.81 168 HIS B O 1
ATOM 2797 N N . ARG B 1 169 ? 6.859 -8.828 -15.016 1 94.19 169 ARG B N 1
ATOM 2798 C CA . ARG B 1 169 ? 5.992 -9.547 -15.945 1 94.19 169 ARG B CA 1
ATOM 2799 C C . ARG B 1 169 ? 4.68 -9.945 -15.273 1 94.19 169 ARG B C 1
ATOM 2801 O O . ARG B 1 169 ? 3.611 -9.836 -15.883 1 94.19 169 ARG B O 1
ATOM 2808 N N . LEU B 1 170 ? 4.766 -10.359 -14.102 1 96.56 170 LEU B N 1
ATOM 2809 C CA . LEU B 1 170 ? 3.578 -10.781 -13.367 1 96.56 170 LEU B CA 1
ATOM 2810 C C . LEU B 1 170 ? 2.771 -9.578 -12.891 1 96.56 170 LEU B C 1
ATOM 2812 O O . LEU B 1 170 ? 1.539 -9.602 -12.93 1 96.56 170 LEU B O 1
ATOM 2816 N N . LEU B 1 171 ? 3.439 -8.492 -12.516 1 96.5 171 LEU B N 1
ATOM 2817 C CA . LEU B 1 171 ? 2.775 -7.398 -11.812 1 96.5 171 LEU B CA 1
ATOM 2818 C C . LEU B 1 171 ? 2.258 -6.355 -12.797 1 96.5 171 LEU B C 1
ATOM 2820 O O . LEU B 1 171 ? 1.287 -5.648 -12.5 1 96.5 171 LEU B O 1
ATOM 2824 N N . GLU B 1 172 ? 2.805 -6.242 -13.93 1 93.62 172 GLU B N 1
ATOM 2825 C CA . GLU B 1 172 ? 2.521 -5.164 -14.875 1 93.62 172 GLU B CA 1
ATOM 2826 C C . GLU B 1 172 ? 1.067 -5.199 -15.328 1 93.62 172 GLU B C 1
ATOM 2828 O O . GLU B 1 172 ? 0.407 -4.16 -15.398 1 93.62 172 GLU B O 1
ATOM 2833 N N . PRO B 1 173 ? 0.602 -6.324 -15.633 1 90.94 173 PRO B N 1
ATOM 2834 C CA . PRO B 1 173 ? -0.806 -6.355 -16.031 1 90.94 173 PRO B CA 1
ATOM 2835 C C . PRO B 1 173 ? -1.743 -5.82 -14.961 1 90.94 173 PRO B C 1
ATOM 2837 O O . PRO B 1 173 ? -2.734 -5.156 -15.273 1 90.94 173 PRO B O 1
ATOM 2840 N N . TYR B 1 174 ? -1.494 -6.105 -13.789 1 89.69 174 TYR B N 1
ATOM 2841 C CA . TYR B 1 174 ? -2.32 -5.613 -12.688 1 89.69 174 TYR B CA 1
ATOM 2842 C C . TYR B 1 174 ? -2.197 -4.102 -12.547 1 89.69 174 TYR B C 1
ATOM 2844 O O . TYR B 1 174 ? -3.191 -3.412 -12.305 1 89.69 174 TYR B O 1
ATOM 2852 N N . PHE B 1 175 ? -1.04 -3.662 -12.727 1 89.5 175 PHE B N 1
ATOM 2853 C CA . PHE B 1 175 ? -0.81 -2.225 -12.641 1 89.5 175 PHE B CA 1
ATOM 2854 C C . PHE B 1 175 ? -1.565 -1.489 -13.742 1 89.5 175 PHE B C 1
ATOM 2856 O O . PHE B 1 175 ? -2.238 -0.49 -13.477 1 89.5 175 PHE B O 1
ATOM 2863 N N . ARG B 1 176 ? -1.523 -2.014 -14.852 1 88.12 176 ARG B N 1
ATOM 2864 C CA . ARG B 1 176 ? -2.209 -1.401 -15.992 1 88.12 176 ARG B CA 1
ATOM 2865 C C . ARG B 1 176 ? -3.719 -1.385 -15.773 1 88.12 176 ARG B C 1
ATOM 2867 O O . ARG B 1 176 ? -4.391 -0.41 -16.125 1 88.12 176 ARG B O 1
ATOM 2874 N N . GLN B 1 177 ? -4.156 -2.395 -15.242 1 85.69 177 GLN B N 1
ATOM 2875 C CA . GLN B 1 177 ? -5.582 -2.479 -14.945 1 85.69 177 GLN B CA 1
ATOM 2876 C C . GLN B 1 177 ? -6 -1.426 -13.922 1 85.69 177 GLN B C 1
ATOM 2878 O O . GLN B 1 177 ? -7.062 -0.813 -14.055 1 85.69 177 GLN B O 1
ATOM 2883 N N . SER B 1 178 ? -5.18 -1.232 -12.977 1 81.69 178 SER B N 1
ATOM 2884 C CA . SER B 1 178 ? -5.477 -0.259 -11.93 1 81.69 178 SER B CA 1
ATOM 2885 C C . SER B 1 178 ? -5.469 1.163 -12.477 1 81.69 178 SER B C 1
ATOM 2887 O O . SER B 1 178 ? -6.277 1.999 -12.062 1 81.69 178 SER B O 1
ATOM 2889 N N . MET B 1 179 ? -4.629 1.444 -13.375 1 81.69 179 MET B N 1
ATOM 2890 C CA . MET B 1 179 ? -4.539 2.77 -13.984 1 81.69 179 MET B CA 1
ATOM 2891 C C . MET B 1 179 ? -5.738 3.041 -14.883 1 81.69 179 MET B C 1
ATOM 2893 O O . MET B 1 179 ? -6.238 4.164 -14.93 1 81.69 179 MET B O 1
ATOM 2897 N N . ASN B 1 180 ? -6.121 1.979 -15.477 1 78.94 180 ASN B N 1
ATOM 2898 C CA . ASN B 1 180 ? -7.277 2.109 -16.359 1 78.94 180 ASN B CA 1
ATOM 2899 C C . ASN B 1 180 ? -8.562 2.338 -15.562 1 78.94 180 ASN B C 1
ATOM 2901 O O . ASN B 1 180 ? -9.422 3.111 -15.977 1 78.94 180 ASN B O 1
ATOM 2905 N N . GLN B 1 181 ? -8.641 1.749 -14.484 1 74.62 181 GLN B N 1
ATOM 2906 C CA . GLN B 1 181 ? -9.812 1.92 -13.641 1 74.62 181 GLN B CA 1
ATOM 2907 C C . GLN B 1 181 ? -9.867 3.324 -13.039 1 74.62 181 GLN B C 1
ATOM 2909 O O . GLN B 1 181 ? -10.938 3.922 -12.938 1 74.62 181 GLN B O 1
ATOM 2914 N N . ALA B 1 182 ? -8.805 3.822 -12.75 1 70.62 182 ALA B N 1
ATOM 2915 C CA . ALA B 1 182 ? -8.734 5.172 -12.195 1 70.62 182 ALA B CA 1
ATOM 2916 C C . ALA B 1 182 ? -9.102 6.219 -13.242 1 70.62 182 ALA B C 1
ATOM 2918 O O . ALA B 1 182 ? -9.766 7.211 -12.93 1 70.62 182 ALA B O 1
ATOM 2919 N N . ASN B 1 183 ? -8.688 5.922 -14.383 1 68.75 183 ASN B N 1
ATOM 2920 C CA . ASN B 1 183 ? -8.992 6.84 -15.477 1 68.75 183 ASN B CA 1
ATOM 2921 C C . ASN B 1 183 ? -10.469 6.793 -15.852 1 68.75 183 ASN B C 1
ATOM 2923 O O . ASN B 1 183 ? -11.039 7.809 -16.25 1 68.75 183 ASN B O 1
ATOM 2927 N N . LEU B 1 184 ? -11 5.695 -15.719 1 64.5 184 LEU B N 1
ATOM 2928 C CA . LEU B 1 184 ? -12.414 5.555 -16.047 1 64.5 184 LEU B CA 1
ATOM 2929 C C . LEU B 1 184 ? -13.289 6.25 -15 1 64.5 184 LEU B C 1
ATOM 2931 O O . LEU B 1 184 ? -14.336 6.801 -15.328 1 64.5 184 LEU B O 1
ATOM 2935 N N . SER B 1 185 ? -12.852 6.254 -13.859 1 60.53 185 SER B N 1
ATOM 2936 C CA . SER B 1 185 ? -13.625 6.883 -12.797 1 60.53 185 SER B CA 1
ATOM 2937 C C . SER B 1 185 ? -13.578 8.406 -12.906 1 60.53 185 SER B C 1
ATOM 2939 O O . SER B 1 185 ? -14.461 9.094 -12.391 1 60.53 185 SER B O 1
ATOM 2941 N N . THR B 1 186 ? -12.609 8.93 -13.531 1 57.28 186 THR B N 1
ATOM 2942 C CA . THR B 1 186 ? -12.492 10.367 -13.703 1 57.28 186 THR B CA 1
ATOM 2943 C C . THR B 1 186 ? -13.461 10.867 -14.773 1 57.28 186 THR B C 1
ATOM 2945 O O . THR B 1 186 ? -13.773 12.055 -14.836 1 57.28 186 THR B O 1
ATOM 2948 N N . TYR B 1 187 ? -13.898 9.945 -15.633 1 51.53 187 TYR B N 1
ATOM 2949 C CA . TYR B 1 187 ? -14.781 10.336 -16.719 1 51.53 187 TYR B CA 1
ATOM 2950 C C . TYR B 1 187 ? -16.234 10.023 -16.391 1 51.53 187 TYR B C 1
ATOM 2952 O O . TYR B 1 187 ? -17.141 10.305 -17.172 1 51.53 187 TYR B O 1
ATOM 2960 N N . GLU B 1 188 ? -16.469 9.531 -15.203 1 48.38 188 GLU B N 1
ATOM 2961 C CA . GLU B 1 188 ? -17.875 9.391 -14.828 1 48.38 188 GLU B CA 1
ATOM 2962 C C . GLU B 1 188 ? -18.281 10.461 -13.812 1 48.38 188 GLU B C 1
ATOM 2964 O O . GLU B 1 188 ? -17.5 10.805 -12.922 1 48.38 188 GLU B O 1
#

Sequence (376 aa):
MPGSPLQPRQGVDAAAPNPGMVHPVCQPDMAALYHVLRFLLPQVGASLGPSPLVTLLSLDWASAELALGLEFESRWKVELTSSNIITLLYSCFDSYGPPLRPAVDFVEVQELVVLAMQDVEARDEPERAGRSKLFEIVKLVFKSGERLNWVSMYERSICRLFTRGPDHRLLEPYFRQSMNQANLSTYEMPGSPLQPRQGVDAAAPNPGMVHPVCQPDMAALYHVLRFLLPQVGASLGPSPLVTLLSLDWASAELALGLEFESRWKVELTSSNIITLLYSCFDSYGPPLRPAVDFVEVQELVVLAMQDVEARDEPERAGRSKLFEIVKLVFKSGERLNWVSMYERSICRLFTRGPDHRLLEPYFRQSMNQANLSTYE

Solvent-accessible surface area (backbone atoms only — not comparable to full-atom values): 22226 Å² total; per-residue (Å²): 132,83,77,75,76,76,72,78,78,76,75,73,72,73,68,67,73,69,77,66,79,68,66,72,78,67,72,59,60,60,70,50,46,51,45,45,48,53,45,48,52,59,53,28,70,76,52,48,70,96,46,45,64,60,43,47,49,38,50,53,41,52,21,59,59,64,65,58,79,70,82,61,55,75,53,32,67,70,55,72,39,66,70,47,51,51,51,48,51,51,49,44,50,67,42,70,44,61,93,86,55,78,83,76,59,62,68,61,52,49,52,37,44,51,51,23,47,50,56,55,58,71,66,62,59,82,81,56,52,41,69,59,52,50,50,50,32,52,51,42,30,43,62,77,36,59,85,41,70,65,37,75,70,42,46,66,66,57,53,41,37,79,75,72,33,64,48,56,61,63,37,45,62,56,34,53,51,53,54,49,52,54,55,51,55,70,74,101,132,83,77,74,75,76,73,76,77,79,75,77,72,72,71,68,74,69,79,67,80,68,65,73,79,68,72,57,61,58,70,53,45,51,46,45,48,52,45,47,52,60,52,27,71,75,52,47,69,96,47,46,63,60,44,48,49,39,50,52,43,52,22,61,59,65,65,56,80,69,82,61,55,74,54,32,67,71,54,71,39,66,69,46,50,51,51,49,51,51,49,44,47,68,41,70,44,61,93,87,54,81,85,75,60,62,66,61,52,50,52,37,44,50,52,24,47,51,56,56,58,71,66,62,59,83,82,56,53,41,69,59,51,50,51,50,32,52,51,42,28,42,62,76,36,57,87,41,71,67,38,75,71,41,46,68,66,57,54,40,35,79,75,74,33,64,47,58,63,63,37,46,62,57,34,52,52,54,54,49,53,55,55,52,56,70,74,102

Organism: NCBI:txid86049

Secondary structure (DSSP, 8-state):
-----------------------------HHHHHHHHHHHHHHHHH--TT-HHHHHHHHHHHHHHTT-----HHHHHHH--HHHHHHHHHHHHHHHS-TTPPPPPHHHHHHHHHHHHHHHHHT--TTS-HHHHHHHHHHHHHHHTTTSHHHHHHHHHHHHHHHH---HHHHHHHHHHHHHHHHHHHT-/-----------------------------HHHHHHHHHHHHHHHHH--TT-HHHHHHHHHHHHHHTT-----HHHHHHH--HHHHHHHHHHHHHHHS-TTPPPPPHHHHHHHHHHHHHHHHHT--TTS-HHHHHHHHHHHHHHHTTTSHHHHHHHHHHHHHHHH---HHHHHHHHHHHHHHHHHHHT-

Foldseek 3Di:
DDDDPPPPPPDPPPPPPPPPPPVPPPPPPLVVVLVVCLVPLVVCLVPVPPQNVLSVLQSVVVCVVSVSPDDNQVSLVVQVDLVNLLVLVVLQCVLQPDPPDDDDDSVLLSVLLVVLLVVLVVVPDPPDGSLVSSLSSLVSSLVVCVVPPVSVRRVVVVNVCSVPNDDCSSCVVVVVVVVVVVVVVVVD/DPPDPPDPPDPPPPPDPPPPPPVPPPPDPLVVVLVVCLVPLVVCLVPVPPQNVLSVLQSVVVCVVSVSPDDNQVSLVVQVDLVNLLVLVVLQCVLQPDPPDDDDDSVLLSVLLVVLLVVLVVVPDPPDGSLVSSLSSLVSSLVVCVVPPVSVRRVVVVNVCSVPNDDCSSCVVVVVVVVVVVVVVVVD

Radius of gyration: 28.72 Å; Cα contacts (8 Å, |Δi|>4): 286; chains: 2; bounding box: 72×71×126 Å

Nearest PDB structures (foldseek):
  7met-assembly1_B  TM=2.077E-01  e=6.878E+00  Acinetobacter baumannii
  4f52-assembly2_F  TM=1.714E-01  e=8.849E+00  Homo sapiens
  7met-assembly1_B  TM=2.076E-01  e=6.873E+00  Acinetobacter baumannii
  4f52-assembly2_F  TM=1.708E-01  e=9.300E+00  Homo sapiens

pLDDT: mean 83.21, std 21.92, range [23.33, 98.56]